Protein AF-A0A3C0W3Q5-F1 (afdb_monomer_lite)

Radius of gyration: 24.45 Å; chains: 1; bounding box: 61×40×57 Å

Sequence (188 aa):
MRFKPLFAPLAAAVPVALREIERADAVESLLAPEAWPDVQVEAWLDWADVSSTSRPDLPLNGAVHDWAARLAVAGREGGAFANAAEANRFEAELTGAVLLGLAAVSDADTPAATALRLDLSEPEAERRLAEQAAAWRRDRLAGQTAEALAQALANVADAVARCEGDATACADPASNPALTRAARSEER

Secondary structure (DSSP, 8-state):
--PPP-HHHHHTTS-EEEEEEE-SS-EEEEEEETTS-HHHHHHHHHHHTTT----TTSGGGGHHHHHHHHHHHHHHHTT-SSSHHHHHHHHHHHHHHHHTTS-----TTS---------TTSTTHHHHHHHHHHHHHHHHHHHHHHHHHHHHHHHHHHHHHT--S-HHHHT-TTT-HHHHHHHHTS--

Foldseek 3Di:
DDDDQDQLVVLVPFDWDWDWADDPPDTDTAIAGPPDDSVLLRVLLVVQVVPDDACRVDHSSCSLLVVLLVVLVVCVVVVVDPDPVRSVSSSSRSSRCVRVVNDDDDDPPPPDDDDDDDDPPDPCRVVVVVVVVVVVVVVVVVVVVVVQVVVLVVQLVVQLVPDPDDSVLSNDCVNRVSNVVSVVVVVD

Structure (mmCIF, N/CA/C/O backbone):
data_AF-A0A3C0W3Q5-F1
#
_entry.id   AF-A0A3C0W3Q5-F1
#
loop_
_atom_site.group_PDB
_atom_site.id
_atom_site.type_symbol
_atom_site.label_atom_id
_atom_site.label_alt_id
_atom_site.label_comp_id
_atom_site.label_asym_id
_atom_site.label_entity_id
_atom_site.label_seq_id
_atom_site.pdbx_PDB_ins_code
_atom_site.Cartn_x
_atom_site.Cartn_y
_atom_site.Cartn_z
_atom_site.occupancy
_atom_site.B_iso_or_equiv
_atom_site.auth_seq_id
_atom_site.auth_comp_id
_atom_site.auth_asym_id
_atom_site.auth_atom_id
_atom_site.pdbx_PDB_model_num
ATOM 1 N N . MET A 1 1 ? 22.530 8.849 -12.357 1.00 49.78 1 MET A N 1
ATOM 2 C CA . MET A 1 1 ? 22.697 7.941 -11.191 1.00 49.78 1 MET A CA 1
ATOM 3 C C . MET A 1 1 ? 22.756 6.521 -11.749 1.00 49.78 1 MET A C 1
ATOM 5 O O . MET A 1 1 ? 21.872 6.177 -12.519 1.00 49.78 1 MET A O 1
ATOM 9 N N . ARG A 1 2 ? 23.787 5.703 -11.483 1.00 55.19 2 ARG A N 1
ATOM 10 C CA . ARG A 1 2 ? 23.896 4.379 -12.134 1.00 55.19 2 ARG A CA 1
ATOM 11 C C . ARG A 1 2 ? 23.152 3.317 -11.319 1.00 55.19 2 ARG A C 1
ATOM 13 O O . ARG A 1 2 ? 23.728 2.745 -10.400 1.00 55.19 2 ARG A O 1
ATOM 20 N N . PHE A 1 3 ? 21.897 3.040 -11.671 1.00 58.59 3 PHE A N 1
ATOM 21 C CA . PHE A 1 3 ? 21.130 1.940 -11.079 1.00 58.59 3 PHE A CA 1
ATOM 22 C C . PHE A 1 3 ? 21.743 0.597 -11.497 1.00 58.59 3 PHE A C 1
ATOM 24 O O . PHE A 1 3 ? 21.825 0.283 -12.695 1.00 58.59 3 PHE A O 1
ATOM 31 N N . LYS A 1 4 ? 22.213 -0.176 -10.513 1.00 68.12 4 LYS A N 1
ATOM 32 C CA . LYS A 1 4 ? 22.491 -1.603 -10.694 1.00 68.12 4 LYS A CA 1
ATOM 33 C C . LYS A 1 4 ? 21.145 -2.328 -10.627 1.00 68.12 4 LYS A C 1
ATOM 35 O O . LYS A 1 4 ? 20.416 -2.059 -9.678 1.00 68.12 4 LYS A O 1
ATOM 40 N N . PRO A 1 5 ? 20.810 -3.182 -11.606 1.00 69.69 5 PRO A N 1
ATOM 41 C CA . PRO A 1 5 ? 19.573 -3.937 -11.542 1.00 69.69 5 PRO A CA 1
ATOM 42 C C . PRO A 1 5 ? 19.640 -4.911 -10.365 1.00 69.69 5 PRO A C 1
ATOM 44 O O . PRO A 1 5 ? 20.610 -5.665 -10.253 1.00 69.69 5 PRO A O 1
ATOM 47 N N . LEU A 1 6 ? 18.656 -4.844 -9.475 1.00 84.50 6 LEU A N 1
ATOM 48 C CA . LEU A 1 6 ? 18.593 -5.652 -8.258 1.00 84.50 6 LEU A CA 1
ATOM 49 C C . LEU A 1 6 ? 17.205 -6.264 -8.104 1.00 84.50 6 LEU A C 1
ATOM 51 O O . LEU A 1 6 ? 17.091 -7.468 -7.909 1.00 84.50 6 LEU A O 1
ATOM 55 N N . PHE A 1 7 ? 16.157 -5.459 -8.236 1.00 93.06 7 PHE A N 1
ATOM 56 C CA . PHE A 1 7 ? 14.795 -5.857 -7.911 1.00 93.06 7 PHE A CA 1
ATOM 57 C C . PHE A 1 7 ? 14.039 -6.397 -9.113 1.00 93.06 7 PHE A C 1
ATOM 59 O O . PHE A 1 7 ? 13.320 -7.378 -8.961 1.00 93.06 7 PHE A O 1
ATOM 66 N N . ALA A 1 8 ? 14.212 -5.824 -10.309 1.00 92.38 8 ALA A N 1
ATOM 67 C CA . ALA A 1 8 ? 13.432 -6.251 -11.472 1.00 92.38 8 ALA A CA 1
ATOM 68 C C . ALA A 1 8 ? 13.651 -7.741 -11.827 1.00 92.38 8 ALA A C 1
ATOM 70 O O . ALA A 1 8 ? 12.663 -8.449 -12.031 1.00 92.38 8 ALA A O 1
ATOM 71 N N . PRO A 1 9 ? 14.893 -8.278 -11.823 1.00 92.56 9 PRO A N 1
ATOM 72 C CA . PRO A 1 9 ? 15.110 -9.709 -12.048 1.00 92.56 9 PRO A CA 1
ATOM 73 C C . PRO A 1 9 ? 14.541 -10.599 -10.935 1.00 92.56 9 PRO A C 1
ATOM 75 O O . PRO A 1 9 ? 14.083 -11.701 -11.217 1.00 92.56 9 PRO A O 1
ATOM 78 N N . LEU A 1 10 ? 14.566 -10.135 -9.679 1.00 92.75 10 LEU A N 1
ATOM 79 C CA . LEU A 1 10 ? 14.016 -10.877 -8.540 1.00 92.75 10 LEU A CA 1
ATOM 80 C C . LEU A 1 10 ? 12.485 -10.905 -8.583 1.00 92.75 10 LEU A C 1
ATOM 82 O O . LEU A 1 10 ? 11.886 -11.954 -8.376 1.00 92.75 10 LEU A O 1
ATOM 86 N N . ALA A 1 11 ? 11.861 -9.773 -8.908 1.00 93.00 11 ALA A N 1
ATOM 87 C CA . ALA A 1 11 ? 10.417 -9.645 -9.041 1.00 93.00 11 ALA A CA 1
ATOM 88 C C . ALA A 1 11 ? 9.858 -10.511 -10.178 1.00 93.00 11 ALA A C 1
ATOM 90 O O . ALA A 1 11 ? 8.788 -11.086 -10.032 1.00 93.00 11 ALA A O 1
ATOM 91 N N . ALA A 1 12 ? 10.604 -10.679 -11.275 1.00 91.69 12 ALA A N 1
ATOM 92 C CA . ALA A 1 12 ? 10.215 -11.578 -12.363 1.00 91.69 12 ALA A CA 1
ATOM 93 C C . ALA A 1 12 ? 10.119 -13.059 -11.937 1.00 91.69 12 ALA A C 1
ATOM 95 O O . ALA A 1 12 ? 9.470 -13.847 -12.619 1.00 91.69 12 ALA A O 1
ATOM 96 N N . ALA A 1 13 ? 10.765 -13.441 -10.830 1.00 92.56 13 ALA A N 1
ATOM 97 C CA . ALA A 1 13 ? 10.704 -14.785 -10.261 1.00 92.56 13 ALA A CA 1
ATOM 98 C C . ALA A 1 13 ? 9.674 -14.920 -9.122 1.00 92.56 13 ALA A C 1
ATOM 100 O O . ALA A 1 13 ? 9.534 -16.009 -8.565 1.00 92.56 13 ALA A O 1
ATOM 101 N N . VAL A 1 14 ? 8.977 -13.840 -8.750 1.00 92.62 14 VAL A N 1
ATOM 102 C CA . VAL A 1 14 ? 7.954 -13.872 -7.697 1.00 92.62 14 VAL A CA 1
ATOM 103 C C . VAL A 1 14 ? 6.743 -14.669 -8.194 1.00 92.62 14 VAL A C 1
ATOM 105 O O . VAL A 1 14 ? 6.215 -14.351 -9.260 1.00 92.62 14 VAL A O 1
ATOM 108 N N . PRO A 1 15 ? 6.271 -15.679 -7.439 1.00 95.38 15 PRO A N 1
ATOM 109 C CA . PRO A 1 15 ? 5.019 -16.359 -7.744 1.00 95.38 15 PRO A CA 1
ATOM 110 C C . PRO A 1 15 ? 3.843 -15.385 -7.670 1.00 95.38 15 PRO A C 1
ATOM 112 O O . PRO A 1 15 ? 3.676 -14.662 -6.683 1.00 95.38 15 PRO A O 1
ATOM 115 N N . VAL A 1 16 ? 3.029 -15.376 -8.720 1.00 95.88 16 VAL A N 1
ATOM 116 C CA . VAL A 1 16 ? 1.829 -14.547 -8.842 1.00 95.88 16 VAL A CA 1
ATOM 117 C C . VAL A 1 16 ? 0.653 -15.473 -9.108 1.00 95.88 16 VAL A C 1
ATOM 119 O O . VAL A 1 16 ? 0.728 -16.324 -9.994 1.00 95.88 16 VAL A O 1
ATOM 122 N N . ALA A 1 17 ? -0.435 -15.277 -8.372 1.00 95.56 17 ALA A N 1
ATOM 123 C CA . ALA A 1 17 ? -1.662 -16.043 -8.529 1.00 95.56 17 ALA A CA 1
ATOM 124 C C . ALA A 1 17 ? -2.845 -15.119 -8.817 1.00 95.56 17 ALA A C 1
ATOM 126 O O . ALA A 1 17 ? -2.864 -13.959 -8.398 1.00 95.56 17 ALA A O 1
ATOM 127 N N . LEU A 1 18 ? -3.841 -15.659 -9.523 1.00 96.50 18 LEU A N 1
ATOM 128 C CA . LEU A 1 18 ? -5.153 -15.034 -9.630 1.00 96.50 18 LEU A CA 1
ATOM 129 C C . LEU A 1 18 ? -5.856 -15.144 -8.274 1.00 96.50 18 LEU A C 1
ATOM 131 O O . LEU A 1 18 ? -5.943 -16.238 -7.714 1.00 96.50 18 LEU A O 1
ATOM 135 N N . ARG A 1 19 ? -6.346 -14.021 -7.759 1.00 95.12 19 ARG A N 1
ATOM 136 C CA . ARG A 1 19 ? -7.022 -13.921 -6.464 1.00 95.12 19 ARG A CA 1
ATOM 137 C C . ARG A 1 19 ? -8.317 -13.153 -6.607 1.00 95.12 19 ARG A C 1
ATOM 139 O O . ARG A 1 19 ? -8.387 -12.226 -7.407 1.00 95.12 19 ARG A O 1
ATOM 146 N N . GLU A 1 20 ? -9.301 -13.540 -5.810 1.00 94.88 20 GLU A N 1
ATOM 147 C CA . GLU A 1 20 ? -10.550 -12.810 -5.621 1.00 94.88 20 GLU A CA 1
ATOM 148 C C . GLU A 1 20 ? -10.436 -12.008 -4.324 1.00 94.88 20 GLU A C 1
ATOM 150 O O . GLU A 1 20 ? -10.175 -12.583 -3.270 1.00 94.88 20 GLU A O 1
ATOM 155 N N . ILE A 1 21 ? -10.580 -10.689 -4.419 1.00 93.25 21 ILE A N 1
ATOM 156 C CA . ILE A 1 21 ? -10.473 -9.755 -3.298 1.00 93.25 21 ILE A CA 1
ATOM 157 C C . ILE A 1 21 ? -11.837 -9.111 -3.072 1.00 93.25 2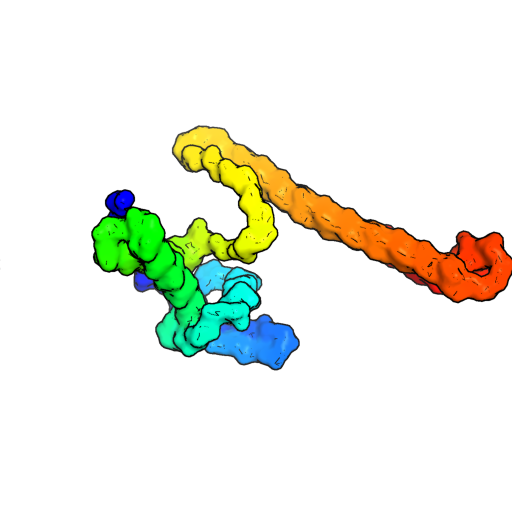1 ILE A C 1
ATOM 159 O O . ILE A 1 21 ? -12.410 -8.521 -3.990 1.00 93.25 21 ILE A O 1
ATOM 163 N N . GLU A 1 22 ? -12.363 -9.227 -1.855 1.00 90.00 22 GLU A N 1
ATOM 164 C CA . GLU A 1 22 ? -13.606 -8.563 -1.465 1.00 90.00 22 GLU A CA 1
ATOM 165 C C . GLU A 1 22 ? -13.345 -7.062 -1.248 1.00 90.00 22 GLU A C 1
ATOM 167 O O . GLU A 1 22 ? -12.514 -6.665 -0.436 1.00 90.00 22 GLU A O 1
ATOM 172 N N . ARG A 1 23 ? -14.054 -6.213 -1.993 1.00 86.50 23 ARG A N 1
ATOM 173 C CA . ARG A 1 23 ? -14.070 -4.750 -1.855 1.00 86.50 23 ARG A CA 1
ATOM 174 C C . ARG A 1 23 ? -15.403 -4.310 -1.240 1.00 86.50 23 ARG A C 1
ATOM 176 O O . ARG A 1 23 ? -16.313 -5.111 -1.035 1.00 86.50 23 ARG A O 1
ATOM 183 N N . ALA A 1 24 ? -15.535 -3.014 -0.955 1.00 82.88 24 ALA A N 1
ATOM 184 C CA . ALA A 1 24 ? -16.730 -2.462 -0.313 1.00 82.88 24 ALA A CA 1
ATOM 185 C C . ALA A 1 24 ? -18.033 -2.709 -1.105 1.00 82.88 24 ALA A C 1
ATOM 187 O O . ALA A 1 24 ? -19.099 -2.837 -0.502 1.00 82.88 24 ALA A O 1
ATOM 188 N N . ASP A 1 25 ? -17.957 -2.769 -2.435 1.00 85.00 25 ASP A N 1
ATOM 189 C CA . ASP A 1 25 ? -19.102 -2.871 -3.345 1.00 85.00 25 ASP A CA 1
ATOM 190 C C . ASP A 1 25 ? -18.976 -3.973 -4.416 1.00 85.00 25 ASP A C 1
ATOM 192 O O . ASP A 1 25 ? -19.920 -4.190 -5.181 1.00 85.00 25 ASP A O 1
ATOM 196 N N . ALA A 1 26 ? -17.855 -4.701 -4.467 1.00 86.88 26 ALA A N 1
ATOM 197 C CA . ALA A 1 26 ? -17.591 -5.724 -5.478 1.00 86.88 26 ALA A CA 1
ATOM 198 C C . ALA A 1 26 ? -16.602 -6.795 -4.994 1.00 86.88 26 ALA A C 1
ATOM 200 O O . ALA A 1 26 ? -15.899 -6.610 -4.008 1.00 86.88 26 ALA A O 1
ATOM 201 N N . VAL A 1 27 ? -16.516 -7.908 -5.725 1.00 89.69 27 VAL A N 1
ATOM 202 C CA . VAL A 1 27 ? -15.397 -8.856 -5.626 1.00 89.69 27 VAL A CA 1
ATOM 203 C C . VAL A 1 27 ? -14.557 -8.694 -6.883 1.00 89.69 27 VAL A C 1
ATOM 205 O O . VAL A 1 27 ? -15.078 -8.811 -7.994 1.00 89.69 27 VAL A O 1
ATOM 208 N N . GLU A 1 28 ? -13.275 -8.396 -6.715 1.00 89.50 28 GLU A N 1
ATOM 209 C CA . GLU A 1 28 ? -12.358 -8.116 -7.813 1.00 89.50 28 GLU A CA 1
ATOM 210 C C . GLU A 1 28 ? -11.390 -9.282 -8.022 1.00 89.50 28 GLU A C 1
ATOM 212 O O . GLU A 1 28 ? -10.737 -9.736 -7.083 1.00 89.50 28 GLU A O 1
ATOM 217 N N . SER A 1 29 ? -11.282 -9.773 -9.259 1.00 91.25 29 SER A N 1
ATOM 218 C CA . SER A 1 29 ? -10.320 -10.816 -9.624 1.00 91.25 29 SER A CA 1
ATOM 219 C C . SER A 1 29 ? -9.079 -10.200 -10.262 1.00 91.25 29 SER A C 1
ATOM 221 O O . SER A 1 29 ? -9.178 -9.597 -11.330 1.00 91.25 29 SER A O 1
ATOM 223 N N . LEU A 1 30 ? -7.905 -10.389 -9.656 1.00 93.12 30 LEU A N 1
ATOM 224 C CA . LEU A 1 30 ? -6.644 -9.856 -10.178 1.00 93.12 30 LEU A CA 1
ATOM 225 C C . LEU A 1 30 ? -5.444 -10.760 -9.899 1.00 93.12 30 LEU A C 1
ATOM 227 O O . LEU A 1 30 ? -5.468 -11.633 -9.032 1.00 93.12 30 LEU A O 1
ATOM 231 N N . LEU A 1 31 ? -4.361 -10.521 -10.633 1.00 95.62 31 LEU A N 1
ATOM 232 C CA . LEU A 1 31 ? -3.066 -11.133 -10.371 1.00 95.62 31 LEU A CA 1
ATOM 233 C C . LEU A 1 31 ? -2.373 -10.414 -9.208 1.00 95.62 31 LEU A C 1
ATOM 235 O O . LEU A 1 31 ? -2.184 -9.202 -9.263 1.00 95.62 31 LEU A O 1
ATOM 239 N N . ALA A 1 32 ? -1.928 -11.136 -8.183 1.00 95.25 32 ALA A N 1
ATOM 240 C CA . ALA A 1 32 ? -1.113 -10.559 -7.112 1.00 95.25 32 ALA A CA 1
ATOM 241 C C . ALA A 1 32 ? -0.031 -11.538 -6.627 1.00 95.25 32 ALA A C 1
ATOM 243 O O . ALA A 1 32 ? -0.190 -12.753 -6.793 1.00 95.25 32 ALA A O 1
ATOM 244 N N . PRO A 1 33 ? 1.069 -11.042 -6.027 1.00 95.62 33 PRO A N 1
ATOM 245 C CA . PRO A 1 33 ? 2.075 -11.908 -5.425 1.00 95.62 33 PRO A CA 1
ATOM 246 C C . PRO A 1 33 ? 1.456 -12.862 -4.396 1.00 95.62 33 PRO A C 1
ATOM 248 O O . PRO A 1 33 ? 0.710 -12.434 -3.514 1.00 95.62 33 PRO A O 1
ATOM 251 N N . GLU A 1 34 ? 1.788 -14.150 -4.481 1.00 95.25 34 GLU A N 1
ATOM 252 C CA . GLU A 1 34 ? 1.223 -15.176 -3.588 1.00 95.25 34 GLU A CA 1
ATOM 253 C C . GLU A 1 34 ? 1.560 -14.925 -2.114 1.00 95.25 34 GLU A C 1
ATOM 255 O O . GLU A 1 34 ? 0.767 -15.217 -1.225 1.00 95.25 34 GLU A O 1
ATOM 260 N N . ALA A 1 35 ? 2.735 -14.352 -1.850 1.00 92.88 35 ALA A N 1
ATOM 261 C CA . ALA A 1 35 ? 3.206 -14.079 -0.496 1.00 92.88 35 ALA A CA 1
ATOM 262 C C . ALA A 1 35 ? 2.495 -12.894 0.182 1.00 92.88 35 ALA A C 1
ATOM 264 O O . ALA A 1 35 ? 2.716 -12.654 1.368 1.00 92.88 35 ALA A O 1
ATOM 265 N N . TRP A 1 36 ? 1.688 -12.119 -0.549 1.00 94.00 36 TRP A N 1
ATOM 266 C CA . TRP A 1 36 ? 1.008 -10.960 0.022 1.00 94.00 36 TRP A CA 1
ATOM 267 C C . TRP A 1 36 ? -0.263 -11.378 0.770 1.00 94.00 36 TRP A C 1
ATOM 269 O O . TRP A 1 36 ? -1.056 -12.157 0.238 1.00 94.00 36 TRP A O 1
ATOM 279 N N . PRO A 1 37 ? -0.533 -10.839 1.967 1.00 92.19 37 PRO A N 1
ATOM 280 C CA . PRO A 1 37 ? -1.846 -10.982 2.586 1.00 92.19 37 PRO A CA 1
ATOM 281 C C . PRO A 1 37 ? -2.898 -10.172 1.807 1.00 92.19 37 PRO A C 1
ATOM 283 O O . PRO A 1 37 ? -2.547 -9.175 1.173 1.00 92.19 37 PRO A O 1
ATOM 286 N N . ASP A 1 38 ? -4.177 -10.568 1.873 1.00 92.00 38 ASP A N 1
ATOM 287 C CA . ASP A 1 38 ? -5.272 -9.876 1.158 1.00 92.00 38 ASP A CA 1
ATOM 288 C C . ASP A 1 38 ? -5.296 -8.375 1.474 1.00 92.00 38 ASP A C 1
ATOM 290 O O . ASP A 1 38 ? -5.300 -7.561 0.559 1.00 92.00 38 ASP A O 1
ATOM 294 N N . VAL A 1 39 ? -5.117 -8.001 2.747 1.00 89.69 39 VAL A N 1
ATOM 295 C CA . VAL A 1 39 ? -5.058 -6.595 3.191 1.00 89.69 39 VAL A CA 1
ATOM 296 C C . VAL A 1 39 ? -4.002 -5.750 2.462 1.00 89.69 39 VAL A C 1
ATOM 298 O O . VAL A 1 39 ? -4.173 -4.547 2.290 1.00 89.69 39 VAL A O 1
ATOM 301 N N . GLN A 1 40 ? -2.889 -6.347 2.025 1.00 89.50 40 GLN A N 1
ATOM 302 C CA . GLN A 1 40 ? -1.863 -5.620 1.273 1.00 89.50 40 GLN A CA 1
ATOM 303 C C . GLN A 1 40 ? -2.278 -5.418 -0.188 1.00 89.50 40 GLN A C 1
ATOM 305 O O . GLN A 1 40 ? -1.923 -4.405 -0.790 1.00 89.50 40 GLN A O 1
ATOM 310 N N . VAL A 1 41 ? -3.015 -6.376 -0.752 1.00 91.19 41 VAL A N 1
ATOM 311 C CA . VAL A 1 41 ? -3.602 -6.265 -2.089 1.00 91.19 41 VAL A CA 1
ATOM 312 C C . VAL A 1 41 ? -4.714 -5.217 -2.073 1.00 91.19 41 VAL A C 1
ATOM 314 O O . VAL A 1 41 ? -4.676 -4.301 -2.887 1.00 91.19 41 VAL A O 1
ATOM 317 N N . GLU A 1 42 ? -5.625 -5.284 -1.100 1.00 89.19 42 GLU A N 1
ATOM 318 C CA . GLU A 1 42 ? -6.700 -4.307 -0.873 1.00 89.19 42 GLU A CA 1
ATOM 319 C C . GLU A 1 42 ? -6.156 -2.883 -0.748 1.00 89.19 42 GLU A C 1
ATOM 321 O O . GLU A 1 42 ? -6.566 -2.005 -1.501 1.00 89.19 42 GLU A O 1
ATOM 326 N N . ALA A 1 43 ? -5.157 -2.664 0.115 1.00 86.88 43 ALA A N 1
ATOM 327 C CA . ALA A 1 43 ? -4.548 -1.345 0.291 1.00 86.88 43 ALA A CA 1
ATOM 328 C C . ALA A 1 43 ? -3.949 -0.781 -1.012 1.00 86.88 43 ALA A C 1
ATOM 330 O O . ALA A 1 43 ? -3.947 0.431 -1.232 1.00 86.88 43 ALA A O 1
ATOM 331 N N . TRP A 1 44 ? -3.431 -1.650 -1.884 1.00 87.25 44 TRP A N 1
ATOM 332 C CA . TRP A 1 44 ? -2.935 -1.243 -3.198 1.00 87.25 44 TRP A CA 1
ATOM 333 C C . TRP A 1 44 ? -4.057 -0.888 -4.167 1.00 87.25 44 TRP A C 1
ATOM 335 O O . TRP A 1 44 ? -3.911 0.066 -4.929 1.00 87.25 44 TRP A O 1
ATOM 345 N N . LEU A 1 45 ? -5.157 -1.637 -4.147 1.00 85.50 45 LEU A N 1
ATOM 346 C CA . LEU A 1 45 ? -6.325 -1.357 -4.977 1.00 85.50 45 LEU A CA 1
ATOM 347 C C . LEU A 1 45 ? -7.002 -0.049 -4.558 1.00 85.50 45 LEU A C 1
ATOM 349 O O . LEU A 1 45 ? -7.276 0.785 -5.415 1.00 85.50 45 LEU A O 1
ATOM 353 N N . ASP A 1 46 ? -7.151 0.186 -3.253 1.00 84.50 46 ASP A N 1
ATOM 354 C CA . ASP A 1 46 ? -7.676 1.444 -2.709 1.00 84.50 46 ASP A CA 1
ATOM 355 C C . ASP A 1 46 ? -6.851 2.651 -3.179 1.00 84.50 46 ASP A C 1
ATOM 357 O O . ASP A 1 46 ? -7.392 3.701 -3.524 1.00 84.50 46 ASP A O 1
ATOM 361 N N . TRP A 1 47 ? -5.527 2.498 -3.247 1.00 84.50 47 TRP A N 1
ATOM 362 C CA . TRP A 1 47 ? -4.644 3.524 -3.795 1.00 84.50 47 TRP A CA 1
ATOM 363 C C . TRP A 1 47 ? -4.778 3.666 -5.325 1.00 84.50 47 TRP A C 1
ATOM 365 O O . TRP A 1 47 ? -4.745 4.776 -5.864 1.00 84.50 47 TRP A O 1
ATOM 375 N N . ALA A 1 48 ? -4.922 2.551 -6.046 1.00 80.75 48 ALA A N 1
ATOM 376 C CA . ALA A 1 48 ? -4.950 2.501 -7.507 1.00 80.75 48 ALA A CA 1
ATOM 377 C C . ALA A 1 48 ? -6.247 3.041 -8.127 1.00 80.75 48 ALA A C 1
ATOM 379 O O . ALA A 1 48 ? -6.187 3.611 -9.227 1.00 80.75 48 ALA A O 1
ATOM 380 N N . ASP A 1 49 ? -7.379 2.902 -7.428 1.00 73.31 49 ASP A N 1
ATOM 381 C CA . ASP A 1 49 ? -8.705 3.382 -7.850 1.00 73.31 49 ASP A CA 1
ATOM 382 C C . ASP A 1 49 ? -8.725 4.890 -8.135 1.00 73.31 49 ASP A C 1
ATOM 384 O O . ASP A 1 49 ? -9.546 5.390 -8.903 1.00 73.31 49 ASP A O 1
ATOM 388 N N . VAL A 1 50 ? -7.760 5.627 -7.586 1.00 62.12 50 VAL A N 1
ATOM 389 C CA . VAL A 1 50 ? -7.616 7.067 -7.791 1.00 62.12 50 VAL A CA 1
ATOM 390 C C . VAL A 1 50 ? -6.964 7.403 -9.148 1.00 62.12 50 VAL A C 1
ATOM 392 O O . VAL A 1 50 ? -7.042 8.549 -9.594 1.00 62.12 50 VAL A O 1
ATOM 395 N N . SER A 1 51 ? -6.263 6.469 -9.822 1.00 58.25 51 SER A N 1
ATOM 396 C CA . SER A 1 51 ? -5.240 6.893 -10.800 1.00 58.25 51 SER A CA 1
ATOM 397 C C . SER A 1 51 ? -4.801 5.920 -11.915 1.00 58.25 51 SER A C 1
ATOM 399 O O . SER A 1 51 ? -3.769 6.183 -12.550 1.00 58.25 51 SER A O 1
ATOM 401 N N . SER A 1 52 ? -5.498 4.811 -12.199 1.00 63.12 52 SER A N 1
ATOM 402 C CA . SER A 1 52 ? -5.016 3.858 -13.225 1.00 63.12 52 SER A CA 1
ATOM 403 C C . SER A 1 52 ? -6.079 3.285 -14.167 1.00 63.12 52 SER A C 1
ATOM 405 O O . SER A 1 52 ? -7.249 3.148 -13.828 1.00 63.12 52 SER A O 1
ATOM 407 N N . THR A 1 53 ? -5.651 2.976 -15.397 1.00 74.94 53 THR A N 1
ATOM 408 C CA . THR A 1 53 ? -6.431 2.175 -16.351 1.00 74.94 53 THR A CA 1
ATOM 409 C C . THR A 1 53 ? -6.111 0.708 -16.093 1.00 74.94 53 THR A C 1
ATOM 411 O O . THR A 1 53 ? -4.945 0.326 -16.159 1.00 74.94 53 THR A O 1
ATOM 414 N N . SER A 1 54 ? -7.129 -0.108 -15.814 1.00 80.94 54 SER A N 1
ATOM 415 C CA . SER A 1 54 ? -6.929 -1.520 -15.469 1.00 80.94 54 SER A CA 1
ATOM 416 C C . SER A 1 54 ? -6.245 -2.306 -16.598 1.00 80.94 54 SER A C 1
ATOM 418 O O . SER A 1 54 ? -6.673 -2.267 -17.756 1.00 80.94 54 SER A O 1
ATOM 420 N N . ARG A 1 55 ? -5.177 -3.027 -16.241 1.00 88.81 55 ARG A N 1
ATOM 421 C CA . ARG A 1 55 ? -4.426 -3.970 -17.083 1.00 88.81 55 ARG A CA 1
ATOM 422 C C . ARG A 1 55 ? -4.389 -5.342 -16.403 1.00 88.81 55 ARG A C 1
ATOM 424 O O . ARG A 1 55 ? -3.459 -5.617 -15.642 1.00 88.81 55 ARG A O 1
ATOM 431 N N . PRO A 1 56 ? -5.403 -6.192 -16.636 1.00 87.62 56 PRO A N 1
ATOM 432 C CA . PRO A 1 56 ? -5.594 -7.439 -15.889 1.00 87.62 56 PRO A CA 1
ATOM 433 C C . PRO A 1 56 ? -4.521 -8.502 -16.177 1.00 87.62 56 PRO A C 1
ATOM 435 O O . PRO A 1 56 ? -4.410 -9.488 -15.455 1.00 87.62 56 PRO A O 1
ATOM 438 N N . ASP A 1 57 ? -3.730 -8.321 -17.235 1.00 89.94 57 ASP A N 1
ATOM 439 C CA . ASP A 1 57 ? -2.587 -9.163 -17.587 1.00 89.94 57 ASP A CA 1
ATOM 440 C C . ASP A 1 57 ? -1.352 -8.913 -16.707 1.00 89.94 57 ASP A C 1
ATOM 442 O O . ASP A 1 57 ? -0.415 -9.714 -16.717 1.00 89.94 57 ASP A O 1
ATOM 446 N N . LEU A 1 58 ? -1.347 -7.828 -15.928 1.00 91.62 58 LEU A N 1
ATOM 447 C CA . LEU A 1 58 ? -0.258 -7.461 -15.033 1.00 91.62 58 LEU A CA 1
ATOM 448 C C . LEU A 1 58 ? -0.669 -7.605 -13.561 1.00 91.62 58 LEU A C 1
ATOM 450 O O . LEU A 1 58 ? -1.835 -7.398 -13.217 1.00 91.62 58 LEU A O 1
ATOM 454 N N . PRO A 1 59 ? 0.291 -7.884 -12.656 1.00 92.50 59 PRO A N 1
ATOM 455 C CA . PRO A 1 59 ? 0.029 -7.850 -11.225 1.00 92.50 59 PRO A CA 1
ATOM 456 C C . PRO A 1 59 ? -0.573 -6.511 -10.785 1.00 92.50 59 PRO A C 1
ATOM 458 O O . PRO A 1 59 ? -0.147 -5.449 -11.256 1.00 92.50 59 PRO A O 1
ATOM 461 N N . LEU A 1 60 ? -1.534 -6.569 -9.862 1.00 90.69 60 LEU A N 1
ATOM 462 C CA . LEU A 1 60 ? -2.236 -5.413 -9.296 1.00 90.69 60 LEU A CA 1
ATOM 463 C C . LEU A 1 60 ? -2.860 -4.529 -10.387 1.00 90.69 60 LEU A C 1
ATOM 465 O O . LEU A 1 60 ? -2.758 -3.302 -10.346 1.00 90.69 60 LEU A O 1
ATOM 469 N N . ASN A 1 61 ? -3.413 -5.171 -11.422 1.00 90.31 61 ASN A N 1
ATOM 470 C CA . ASN A 1 61 ? -4.014 -4.544 -12.600 1.00 90.31 61 ASN A CA 1
ATOM 471 C C . ASN A 1 61 ? -3.108 -3.518 -13.303 1.00 90.31 61 ASN A C 1
ATOM 473 O O . ASN A 1 61 ? -3.583 -2.582 -13.944 1.00 90.31 61 ASN A O 1
ATOM 477 N N . GLY A 1 62 ? -1.786 -3.658 -13.163 1.00 89.88 62 GLY A N 1
ATOM 478 C CA . GLY A 1 62 ? -0.811 -2.758 -13.769 1.00 89.88 62 GLY A CA 1
ATOM 479 C C . GLY A 1 62 ? -0.726 -1.364 -13.137 1.00 89.88 62 GLY A C 1
ATOM 480 O O . GLY A 1 62 ? 0.017 -0.532 -13.660 1.00 89.88 62 GLY A O 1
ATOM 481 N N . ALA A 1 63 ? -1.400 -1.096 -12.016 1.00 87.19 63 ALA A N 1
ATOM 482 C CA . ALA A 1 63 ? -1.386 0.223 -11.379 1.00 87.19 63 ALA A CA 1
ATOM 483 C C . ALA A 1 63 ? 0.027 0.653 -10.946 1.00 87.19 63 ALA A C 1
ATOM 485 O O . ALA A 1 63 ? 0.443 1.791 -11.174 1.00 87.19 63 ALA A O 1
ATOM 486 N N . VAL A 1 64 ? 0.805 -0.288 -10.398 1.00 89.88 64 VAL A N 1
ATOM 487 C CA . VAL A 1 64 ? 2.211 -0.069 -10.011 1.00 89.88 64 VAL A CA 1
ATOM 488 C C . VAL A 1 64 ? 3.062 0.337 -11.213 1.00 89.88 64 VAL A C 1
ATOM 490 O O . VAL A 1 64 ? 3.882 1.248 -11.112 1.00 89.88 64 VAL A O 1
ATOM 493 N N . HIS A 1 65 ? 2.852 -0.320 -12.355 1.00 90.94 65 HIS A N 1
ATOM 494 C CA . HIS A 1 65 ? 3.598 -0.049 -13.579 1.00 90.94 65 HIS A CA 1
ATOM 495 C C . HIS A 1 65 ? 3.274 1.356 -14.106 1.00 90.94 65 HIS A C 1
ATOM 497 O O . HIS A 1 65 ? 4.187 2.110 -14.428 1.00 90.94 65 HIS A O 1
ATOM 503 N N . ASP A 1 66 ? 1.996 1.752 -14.127 1.00 90.00 66 ASP A N 1
ATOM 504 C CA . ASP A 1 66 ? 1.597 3.098 -14.569 1.00 90.00 66 ASP A CA 1
ATOM 505 C C . ASP A 1 66 ? 2.167 4.182 -13.660 1.00 90.00 66 ASP A C 1
ATOM 507 O O . ASP A 1 66 ? 2.668 5.205 -14.128 1.00 90.00 66 ASP A O 1
ATOM 511 N N . TRP A 1 67 ? 2.131 3.949 -12.353 1.00 89.56 67 TRP A N 1
ATOM 512 C CA . TRP A 1 67 ? 2.718 4.848 -11.374 1.00 89.56 67 TRP A CA 1
ATOM 513 C C . TRP A 1 67 ? 4.229 5.010 -11.555 1.00 89.56 67 TRP A C 1
ATOM 515 O O . TRP A 1 67 ? 4.725 6.137 -11.654 1.00 89.56 67 TRP A O 1
ATOM 525 N N . ALA A 1 68 ? 4.958 3.897 -11.643 1.00 92.12 68 ALA A N 1
ATOM 526 C CA . ALA A 1 68 ? 6.400 3.905 -11.837 1.00 92.12 68 ALA A CA 1
ATOM 527 C C . ALA A 1 68 ? 6.779 4.564 -13.174 1.00 92.12 68 ALA A C 1
ATOM 529 O O . ALA A 1 68 ? 7.730 5.347 -13.220 1.00 92.12 68 ALA A O 1
ATOM 530 N N . ALA A 1 69 ? 5.999 4.327 -14.236 1.00 92.69 69 ALA A N 1
ATOM 531 C CA . ALA A 1 69 ? 6.183 4.955 -15.540 1.00 92.69 69 ALA A CA 1
ATOM 532 C C . ALA A 1 69 ? 5.976 6.476 -15.475 1.00 92.69 69 ALA A C 1
ATOM 534 O O . ALA A 1 69 ? 6.794 7.232 -16.003 1.00 92.69 69 ALA A O 1
ATOM 535 N N . ARG A 1 70 ? 4.938 6.960 -14.774 1.00 91.56 70 ARG A N 1
ATOM 536 C CA . ARG A 1 70 ? 4.727 8.405 -14.559 1.00 91.56 70 ARG A CA 1
ATOM 537 C C . ARG A 1 70 ? 5.911 9.052 -13.841 1.00 91.56 70 ARG A C 1
ATOM 539 O O . ARG A 1 70 ? 6.375 10.108 -14.268 1.00 91.56 70 ARG A O 1
ATOM 546 N N . LEU A 1 71 ? 6.441 8.412 -12.798 1.00 91.94 71 LEU A N 1
ATOM 547 C CA . LEU A 1 71 ? 7.634 8.900 -12.098 1.00 91.94 71 LEU A CA 1
ATOM 548 C C . LEU A 1 71 ? 8.885 8.863 -12.985 1.00 91.94 71 LEU A C 1
ATOM 550 O O . LEU A 1 71 ? 9.698 9.787 -12.943 1.00 91.94 71 LEU A O 1
ATOM 554 N N . ALA A 1 72 ? 9.031 7.835 -13.822 1.00 94.56 72 ALA A N 1
ATOM 555 C CA . ALA A 1 72 ? 10.119 7.740 -14.786 1.00 94.56 72 ALA A CA 1
ATOM 556 C C . ALA A 1 72 ? 10.073 8.888 -15.810 1.00 94.56 72 ALA A C 1
ATOM 558 O O . ALA A 1 72 ? 11.102 9.508 -16.089 1.00 94.56 72 ALA A O 1
ATOM 559 N N . VAL A 1 73 ? 8.882 9.211 -16.330 1.00 94.50 73 VAL A N 1
ATOM 560 C CA . VAL A 1 73 ? 8.649 10.353 -17.231 1.00 94.50 73 VAL A CA 1
ATOM 561 C C . VAL A 1 73 ? 8.986 11.670 -16.536 1.00 94.50 73 VAL A C 1
ATOM 563 O O . VAL A 1 73 ? 9.830 12.409 -17.045 1.00 94.50 73 VAL A O 1
ATOM 566 N N . ALA A 1 74 ? 8.428 11.918 -15.348 1.00 92.69 74 ALA A N 1
ATOM 567 C CA . ALA A 1 74 ? 8.697 13.132 -14.578 1.00 92.69 74 ALA A CA 1
ATOM 568 C C . ALA A 1 74 ? 10.195 13.295 -14.265 1.00 92.69 74 ALA A C 1
ATOM 570 O O . ALA A 1 74 ? 10.753 14.384 -14.382 1.00 92.69 74 ALA A O 1
ATOM 571 N N . GLY A 1 75 ? 10.888 12.201 -13.937 1.00 92.94 75 GLY A N 1
ATOM 572 C CA . GLY A 1 75 ? 12.331 12.216 -13.713 1.00 92.94 75 GLY A CA 1
ATOM 573 C C . GLY A 1 75 ? 13.147 12.514 -14.976 1.00 92.94 75 GLY A C 1
ATOM 574 O O . GLY A 1 75 ? 14.203 13.135 -14.874 1.00 92.94 75 GLY A O 1
ATOM 575 N N . ARG A 1 76 ? 12.679 12.138 -16.176 1.00 93.94 76 ARG A N 1
ATOM 576 C CA . ARG A 1 76 ? 13.329 12.566 -17.431 1.00 93.94 76 ARG A CA 1
ATOM 577 C C . ARG A 1 76 ? 13.121 14.047 -17.692 1.00 93.94 76 ARG A C 1
ATOM 579 O O . ARG A 1 76 ? 14.080 14.737 -18.019 1.00 93.94 76 ARG A O 1
ATOM 586 N N . GLU A 1 77 ? 11.890 14.521 -17.546 1.00 93.75 77 GLU A N 1
ATOM 587 C CA . GLU A 1 77 ? 11.538 15.927 -17.768 1.00 93.75 77 GLU A CA 1
ATOM 588 C C . GLU A 1 77 ? 12.256 16.850 -16.774 1.00 93.75 77 GLU A C 1
ATOM 590 O O . GLU A 1 77 ? 12.731 17.917 -17.152 1.00 93.75 77 GLU A O 1
ATOM 595 N N . GLY A 1 78 ? 12.429 16.397 -15.529 1.00 92.62 78 GLY A N 1
ATOM 596 C CA . GLY A 1 78 ? 13.195 17.083 -14.489 1.00 92.62 78 GLY A CA 1
ATOM 597 C C . GLY A 1 78 ? 14.715 16.881 -14.552 1.00 92.62 78 GLY A C 1
ATOM 598 O O . GLY A 1 78 ? 15.422 17.369 -13.673 1.00 92.62 78 GLY A O 1
ATOM 599 N N . GLY A 1 79 ? 15.241 16.148 -15.542 1.00 92.88 79 GLY A N 1
ATOM 600 C CA . GLY A 1 79 ? 16.683 15.925 -15.716 1.00 92.88 79 GLY A CA 1
ATOM 601 C C . GLY A 1 79 ? 17.343 14.994 -14.686 1.00 92.88 79 GLY A C 1
ATOM 602 O O . GLY A 1 79 ? 18.571 14.928 -14.619 1.00 92.88 79 GLY A O 1
ATOM 603 N N . ALA A 1 80 ? 16.564 14.253 -13.891 1.00 92.56 80 ALA A N 1
ATOM 604 C CA . ALA A 1 80 ? 17.070 13.267 -12.932 1.00 92.56 80 ALA A CA 1
ATOM 605 C C . ALA A 1 80 ? 17.679 12.025 -13.616 1.00 92.56 80 ALA A C 1
ATOM 607 O O . ALA A 1 80 ? 18.569 11.376 -13.056 1.00 92.56 80 ALA A O 1
ATOM 608 N N . PHE A 1 81 ? 17.226 11.707 -14.834 1.00 93.44 81 PHE A N 1
ATOM 609 C CA . PHE A 1 81 ? 17.745 10.609 -15.655 1.00 93.44 81 PHE A CA 1
ATOM 610 C C . PHE A 1 81 ? 18.445 11.140 -16.903 1.00 93.44 81 PHE A C 1
ATOM 612 O O . PHE A 1 81 ? 17.918 12.000 -17.606 1.00 93.44 81 PHE A O 1
ATOM 619 N N . ALA A 1 82 ? 19.613 10.582 -17.219 1.00 90.19 82 ALA A N 1
ATOM 620 C CA . ALA A 1 82 ? 20.421 11.041 -18.345 1.00 90.19 82 ALA A CA 1
ATOM 621 C C . ALA A 1 82 ? 19.824 10.659 -19.710 1.00 90.19 82 ALA A C 1
ATOM 623 O O . ALA A 1 82 ? 20.158 11.265 -20.725 1.00 90.19 82 ALA A O 1
ATOM 624 N N . ASN A 1 83 ? 18.996 9.610 -19.764 1.00 91.50 83 ASN A N 1
ATOM 625 C CA . ASN A 1 83 ? 18.392 9.107 -20.995 1.00 91.50 83 ASN A CA 1
ATOM 626 C C . ASN A 1 83 ? 17.175 8.207 -20.714 1.00 91.50 83 ASN A C 1
ATOM 628 O O . ASN A 1 83 ? 16.871 7.859 -19.572 1.00 91.50 83 ASN A O 1
ATOM 632 N N . ALA A 1 84 ? 16.497 7.791 -21.788 1.00 92.75 84 ALA A N 1
ATOM 633 C CA . ALA A 1 84 ? 15.350 6.889 -21.718 1.00 92.75 84 ALA A CA 1
ATOM 634 C C . ALA A 1 84 ? 15.678 5.520 -21.101 1.00 92.75 84 ALA A C 1
ATOM 636 O O . ALA A 1 84 ? 14.848 4.973 -20.385 1.00 92.75 84 ALA A O 1
ATOM 637 N N . ALA A 1 85 ? 16.882 4.984 -21.319 1.00 93.06 85 ALA A N 1
ATOM 638 C CA . ALA A 1 85 ? 17.261 3.684 -20.770 1.00 93.06 85 ALA A CA 1
ATOM 639 C C . ALA A 1 85 ? 17.417 3.718 -19.239 1.00 93.06 85 ALA A C 1
ATOM 641 O O . ALA A 1 85 ? 17.071 2.746 -18.571 1.00 93.06 85 ALA A O 1
ATOM 642 N N . GLU A 1 86 ? 17.906 4.826 -18.672 1.00 92.69 86 GLU A N 1
ATOM 643 C CA . GLU A 1 86 ? 17.937 5.020 -17.218 1.00 92.69 86 GLU A CA 1
ATOM 644 C C . GLU A 1 86 ? 16.529 5.135 -16.629 1.00 92.69 86 GLU A C 1
ATOM 646 O O . GLU A 1 86 ? 16.255 4.506 -15.611 1.00 92.69 86 GLU A O 1
ATOM 651 N N . ALA A 1 87 ? 15.629 5.864 -17.293 1.00 93.88 87 ALA A N 1
ATOM 652 C CA . ALA A 1 87 ? 14.242 6.004 -16.851 1.00 93.88 87 ALA A CA 1
ATOM 653 C C . ALA A 1 87 ? 13.477 4.670 -16.889 1.00 93.88 87 ALA A C 1
ATOM 655 O O . ALA A 1 87 ? 12.852 4.298 -15.904 1.00 93.88 87 ALA A O 1
ATOM 656 N N . ASN A 1 88 ? 13.605 3.901 -17.976 1.00 94.06 88 ASN A N 1
ATOM 657 C CA . ASN A 1 88 ? 12.972 2.583 -18.090 1.00 94.06 88 ASN A CA 1
ATOM 658 C C . ASN A 1 88 ? 13.536 1.597 -17.054 1.00 94.06 88 ASN A C 1
ATOM 660 O O . ASN A 1 88 ? 12.822 0.742 -16.538 1.00 94.06 88 ASN A O 1
ATOM 664 N N . ARG A 1 89 ? 14.833 1.707 -16.726 1.00 93.81 89 ARG A N 1
ATOM 665 C CA . ARG A 1 89 ? 15.422 0.907 -15.647 1.00 93.81 89 ARG A CA 1
ATOM 666 C C . ARG A 1 89 ? 14.856 1.308 -14.292 1.00 93.81 89 ARG A C 1
ATOM 668 O O . ARG A 1 89 ? 14.554 0.428 -13.501 1.00 93.81 89 ARG A O 1
ATOM 675 N N . PHE A 1 90 ? 14.727 2.603 -14.023 1.00 93.94 90 PHE A N 1
ATOM 676 C CA . PHE A 1 90 ? 14.111 3.087 -12.793 1.00 93.94 90 PHE A CA 1
ATOM 677 C C . PHE A 1 90 ? 12.675 2.570 -12.645 1.00 93.94 90 PHE A C 1
ATOM 679 O O . PHE A 1 90 ? 12.342 2.040 -11.593 1.00 93.94 90 PHE A O 1
ATOM 686 N N . GLU A 1 91 ? 11.867 2.646 -13.705 1.00 95.12 91 GLU A N 1
ATOM 687 C CA . GLU A 1 91 ? 10.503 2.106 -13.729 1.00 95.12 91 GLU A CA 1
ATOM 688 C C . GLU A 1 91 ? 10.470 0.616 -13.357 1.00 95.12 91 GLU A C 1
ATOM 690 O O . GLU A 1 91 ? 9.732 0.216 -12.453 1.00 95.12 91 GLU A O 1
ATOM 695 N N . ALA A 1 92 ? 11.305 -0.200 -14.009 1.00 94.94 92 ALA A N 1
ATOM 696 C CA . ALA A 1 92 ? 11.365 -1.638 -13.764 1.00 94.94 92 ALA A CA 1
ATOM 697 C C . ALA A 1 92 ? 11.842 -1.972 -12.340 1.00 94.94 92 ALA A C 1
ATOM 699 O O . ALA A 1 92 ? 11.285 -2.851 -11.684 1.00 94.94 92 ALA A O 1
ATOM 700 N N . GLU A 1 93 ? 12.862 -1.270 -11.841 1.00 95.31 93 GLU A N 1
ATOM 701 C CA . GLU A 1 93 ? 13.394 -1.481 -10.491 1.00 95.31 93 GLU A CA 1
ATOM 702 C C . GLU A 1 93 ? 12.407 -1.040 -9.408 1.00 95.31 93 GLU A C 1
ATOM 704 O O . GLU A 1 93 ? 12.250 -1.738 -8.409 1.00 95.31 93 GLU A O 1
ATOM 709 N N . LEU A 1 94 ? 11.711 0.081 -9.610 1.00 94.12 94 LEU A N 1
ATOM 710 C CA . LEU A 1 94 ? 10.698 0.572 -8.681 1.00 94.12 94 LEU A CA 1
ATOM 711 C C . LEU A 1 94 ? 9.484 -0.362 -8.642 1.00 94.12 94 LEU A C 1
ATOM 713 O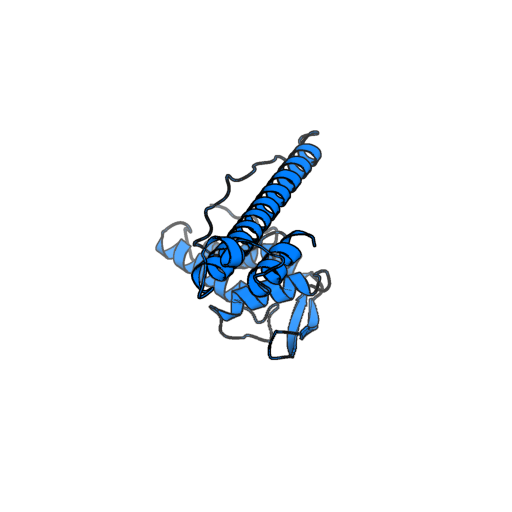 O . LEU A 1 94 ? 9.026 -0.726 -7.560 1.00 94.12 94 LEU A O 1
ATOM 717 N N . THR A 1 95 ? 9.018 -0.813 -9.808 1.00 94.31 95 THR A N 1
ATOM 718 C CA . THR A 1 95 ? 7.953 -1.820 -9.909 1.00 94.31 95 THR A CA 1
ATOM 719 C C . THR A 1 95 ? 8.361 -3.108 -9.201 1.00 94.31 95 THR A C 1
ATOM 721 O O . THR A 1 95 ? 7.604 -3.640 -8.390 1.00 94.31 95 THR A O 1
ATOM 724 N N . GLY A 1 96 ? 9.584 -3.587 -9.446 1.00 94.81 96 GLY A N 1
ATOM 725 C CA . GLY A 1 96 ? 10.101 -4.787 -8.799 1.00 94.81 96 GLY A CA 1
ATOM 726 C C . GLY A 1 96 ? 10.197 -4.649 -7.279 1.00 94.81 96 GLY A C 1
ATOM 727 O O . GLY A 1 96 ? 9.800 -5.560 -6.558 1.00 94.81 96 GLY A O 1
ATOM 728 N N . ALA A 1 97 ? 10.662 -3.502 -6.779 1.00 94.31 97 ALA A N 1
ATOM 729 C CA . ALA A 1 97 ? 10.732 -3.232 -5.345 1.00 94.31 97 ALA A CA 1
ATOM 730 C C . ALA A 1 97 ? 9.345 -3.258 -4.688 1.00 94.31 97 ALA A C 1
ATOM 732 O O . ALA A 1 97 ? 9.199 -3.822 -3.604 1.00 94.31 97 ALA A O 1
ATOM 733 N N . VAL A 1 98 ? 8.328 -2.703 -5.355 1.00 92.75 98 VAL A N 1
ATOM 734 C CA . VAL A 1 98 ? 6.943 -2.789 -4.883 1.00 92.75 98 VAL A CA 1
ATOM 735 C C . VAL A 1 98 ? 6.491 -4.239 -4.834 1.00 92.75 98 VAL A C 1
ATOM 737 O O . VAL A 1 98 ? 6.109 -4.677 -3.761 1.00 92.75 98 VAL A O 1
ATOM 740 N N . LEU A 1 99 ? 6.588 -5.001 -5.932 1.00 93.31 99 LEU A N 1
ATOM 741 C CA . LEU A 1 99 ? 6.104 -6.392 -5.998 1.00 93.31 99 LEU A CA 1
ATOM 742 C C . LEU A 1 99 ? 6.796 -7.327 -4.991 1.00 93.31 99 LEU A C 1
ATOM 744 O O . LEU A 1 99 ? 6.175 -8.256 -4.478 1.00 93.31 99 LEU A O 1
ATOM 748 N N . LEU A 1 100 ? 8.057 -7.049 -4.652 1.00 93.00 100 LEU A N 1
ATOM 749 C CA . LEU A 1 100 ? 8.801 -7.745 -3.596 1.00 93.00 100 LEU A CA 1
ATOM 750 C C . LEU A 1 100 ? 8.366 -7.352 -2.169 1.00 93.00 100 LEU A C 1
ATOM 752 O O . LEU A 1 100 ? 8.891 -7.903 -1.206 1.00 93.00 100 LEU A O 1
ATOM 756 N N . GLY A 1 101 ? 7.446 -6.396 -2.012 1.00 89.06 101 GLY A N 1
ATOM 757 C CA . GLY A 1 101 ? 7.014 -5.860 -0.718 1.00 89.06 101 GLY A CA 1
ATOM 758 C C . GLY A 1 101 ? 8.048 -4.950 -0.043 1.00 89.06 101 GLY A C 1
ATOM 759 O O . GLY A 1 101 ? 7.966 -4.717 1.159 1.00 89.06 101 GLY A O 1
ATOM 760 N N . LEU A 1 102 ? 9.040 -4.452 -0.791 1.00 88.75 102 LEU A N 1
ATOM 761 C CA . LEU A 1 102 ? 10.134 -3.616 -0.272 1.00 88.75 102 LEU A CA 1
ATOM 762 C C . LEU A 1 102 ? 9.835 -2.117 -0.359 1.00 88.75 102 LEU A C 1
ATOM 764 O O . LEU A 1 102 ? 10.482 -1.317 0.316 1.00 88.75 102 LEU A O 1
ATOM 768 N N . ALA A 1 103 ? 8.883 -1.736 -1.207 1.00 87.88 103 ALA A N 1
ATOM 769 C CA . ALA A 1 103 ? 8.425 -0.368 -1.362 1.00 87.88 103 ALA A CA 1
ATOM 770 C C . ALA A 1 103 ? 6.903 -0.306 -1.217 1.00 87.88 103 ALA A C 1
ATOM 772 O O . ALA A 1 103 ? 6.181 -1.160 -1.731 1.00 87.88 103 ALA A O 1
ATOM 773 N N . ALA A 1 104 ? 6.433 0.734 -0.537 1.00 82.31 104 ALA A N 1
ATOM 774 C CA . ALA A 1 104 ? 5.026 1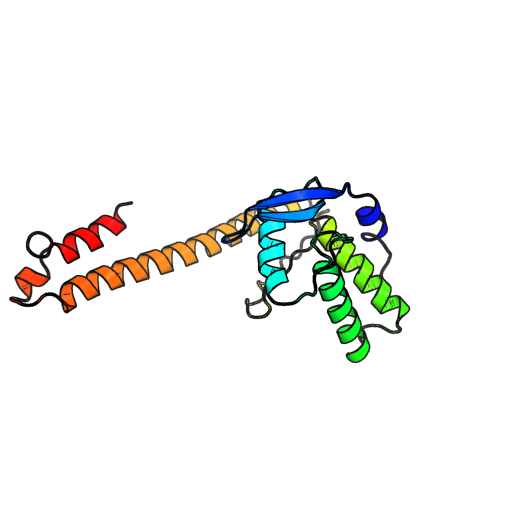.079 -0.428 1.00 82.31 104 ALA A CA 1
ATOM 775 C C . ALA A 1 104 ? 4.824 2.520 -0.900 1.00 82.31 104 ALA A C 1
ATOM 777 O O . ALA A 1 104 ? 5.757 3.329 -0.883 1.00 82.31 104 ALA A O 1
ATOM 778 N N . VAL A 1 105 ? 3.603 2.824 -1.320 1.00 79.25 105 VAL A N 1
ATOM 779 C CA . VAL A 1 105 ? 3.176 4.172 -1.688 1.00 79.25 105 VAL A CA 1
ATOM 780 C C . VAL A 1 105 ? 2.444 4.814 -0.518 1.00 79.25 105 VAL A C 1
ATOM 782 O O . VAL A 1 105 ? 1.740 4.145 0.234 1.00 79.25 105 VAL A O 1
ATOM 785 N N . SER A 1 106 ? 2.627 6.119 -0.363 1.00 73.75 106 SER A N 1
ATOM 786 C CA . SER A 1 106 ? 1.808 6.956 0.507 1.00 73.75 106 SER A CA 1
ATOM 787 C C . SER A 1 106 ? 1.198 8.069 -0.327 1.00 73.75 106 SER A C 1
ATOM 789 O O . SER A 1 106 ? 1.736 8.425 -1.381 1.00 73.75 106 SER A O 1
ATOM 791 N N . ASP A 1 107 ? 0.101 8.638 0.156 1.00 67.12 107 ASP A N 1
ATOM 792 C CA . ASP A 1 107 ? -0.457 9.831 -0.464 1.00 67.12 107 ASP A CA 1
ATOM 793 C C . ASP A 1 107 ? 0.517 11.013 -0.327 1.00 67.12 107 ASP A C 1
ATOM 795 O O . ASP A 1 107 ? 1.214 11.141 0.687 1.00 67.12 107 ASP A O 1
ATOM 799 N N . ALA A 1 108 ? 0.588 11.858 -1.355 1.00 59.72 108 ALA A N 1
ATOM 800 C CA . ALA A 1 108 ? 1.551 12.957 -1.443 1.00 59.72 108 ALA A CA 1
ATOM 801 C C . ALA A 1 108 ? 1.309 14.039 -0.377 1.00 59.72 108 ALA A C 1
ATOM 803 O O . ALA A 1 108 ? 2.252 14.716 0.035 1.00 59.72 108 ALA A O 1
ATOM 804 N N . ASP A 1 109 ? 0.067 14.153 0.099 1.00 61.19 109 ASP A N 1
ATOM 805 C CA . ASP A 1 109 ? -0.342 15.111 1.128 1.00 61.19 109 ASP A CA 1
ATOM 806 C C . ASP A 1 109 ? -0.004 14.648 2.555 1.00 61.19 109 ASP A C 1
ATOM 808 O O . ASP A 1 109 ? -0.117 15.419 3.511 1.00 61.19 109 ASP A O 1
ATOM 812 N N . THR A 1 110 ? 0.460 13.403 2.723 1.00 61.34 110 THR A N 1
ATOM 813 C CA . THR A 1 110 ? 0.928 12.926 4.028 1.00 61.34 110 THR A CA 1
ATOM 814 C C . THR A 1 110 ? 2.314 13.512 4.307 1.00 61.34 110 THR A C 1
ATOM 816 O O . THR A 1 110 ? 3.237 13.279 3.521 1.00 61.34 110 THR A O 1
ATOM 819 N N . PRO A 1 111 ? 2.521 14.238 5.425 1.00 60.44 111 PRO A N 1
ATOM 820 C CA . PRO A 1 111 ? 3.832 14.773 5.761 1.00 60.44 111 PRO A CA 1
ATOM 821 C C . PRO A 1 111 ? 4.861 13.646 5.797 1.00 60.44 111 PRO A C 1
ATOM 823 O O . PRO A 1 111 ? 4.689 12.662 6.519 1.00 60.44 111 PRO A O 1
ATOM 826 N N . ALA A 1 112 ? 5.940 13.791 5.025 1.00 61.41 112 ALA A N 1
ATOM 827 C CA . ALA A 1 112 ? 7.021 12.821 5.038 1.00 61.41 112 ALA A CA 1
ATOM 828 C C . ALA A 1 112 ? 7.575 12.714 6.465 1.00 61.41 112 ALA A C 1
ATOM 830 O O . ALA A 1 112 ? 8.155 13.667 6.994 1.00 61.41 112 ALA A O 1
ATOM 831 N N . ALA A 1 113 ? 7.392 11.552 7.094 1.00 65.50 113 ALA A N 1
ATOM 832 C CA . ALA A 1 113 ? 8.036 11.263 8.362 1.00 65.50 113 ALA A CA 1
ATOM 833 C C . ALA A 1 113 ? 9.556 11.396 8.192 1.00 65.50 113 ALA A C 1
ATOM 835 O O . ALA A 1 113 ? 10.108 11.068 7.136 1.00 65.50 113 ALA A O 1
ATOM 836 N N . THR A 1 114 ? 10.252 11.859 9.233 1.00 69.81 114 THR A N 1
ATOM 837 C CA . THR A 1 114 ? 11.717 11.902 9.226 1.00 69.81 114 THR A CA 1
ATOM 838 C C . THR A 1 114 ? 12.253 10.514 8.887 1.00 69.81 114 THR A C 1
ATOM 840 O O . THR A 1 114 ? 12.042 9.561 9.638 1.00 69.81 114 THR A O 1
ATOM 843 N N . ALA A 1 115 ? 12.925 10.398 7.739 1.00 68.62 115 ALA A N 1
ATOM 844 C CA . ALA A 1 115 ? 13.385 9.116 7.231 1.00 68.62 115 ALA A CA 1
ATOM 845 C C . ALA A 1 115 ? 14.356 8.462 8.225 1.00 68.62 115 ALA A C 1
ATOM 847 O O . ALA A 1 115 ? 15.448 8.982 8.479 1.00 68.62 115 ALA A O 1
ATOM 848 N N . LEU A 1 116 ? 13.973 7.300 8.758 1.00 78.44 116 LEU A N 1
ATOM 849 C CA . LEU A 1 116 ? 14.876 6.462 9.533 1.00 78.44 116 LEU A CA 1
ATOM 850 C C . LEU A 1 116 ? 15.911 5.864 8.575 1.00 78.44 116 LEU A C 1
ATOM 852 O O . LEU A 1 116 ? 15.586 5.034 7.730 1.00 78.44 116 LEU A O 1
ATOM 856 N N . ARG A 1 117 ? 17.170 6.279 8.712 1.00 81.62 117 ARG A N 1
ATOM 857 C CA . ARG A 1 117 ? 18.293 5.655 8.007 1.00 81.62 117 ARG A CA 1
ATOM 858 C C . ARG A 1 117 ? 18.970 4.662 8.942 1.00 81.62 117 ARG A C 1
ATOM 860 O O . ARG A 1 117 ? 19.516 5.063 9.971 1.00 81.62 117 ARG A O 1
ATOM 867 N N . LEU A 1 118 ? 18.920 3.386 8.576 1.00 84.19 118 LEU A N 1
ATOM 868 C CA . LEU A 1 118 ? 19.614 2.302 9.266 1.00 84.19 118 LEU A CA 1
ATOM 869 C C . LEU A 1 118 ? 20.579 1.627 8.303 1.00 84.19 118 LEU A C 1
ATOM 871 O O . LEU A 1 118 ? 20.206 1.300 7.177 1.00 84.19 118 LEU A O 1
ATOM 875 N N . ASP A 1 119 ? 21.797 1.393 8.772 1.00 85.62 119 ASP A N 1
ATOM 876 C CA . ASP A 1 119 ? 22.661 0.382 8.187 1.00 85.62 119 ASP A CA 1
ATOM 877 C C . ASP A 1 119 ? 22.310 -0.954 8.847 1.00 85.62 119 ASP A C 1
ATOM 879 O O . ASP A 1 119 ? 22.517 -1.136 10.044 1.00 85.62 119 ASP A O 1
ATOM 883 N N . LEU A 1 120 ? 21.740 -1.879 8.072 1.00 84.69 120 LEU A N 1
ATOM 884 C CA . LEU A 1 120 ? 21.313 -3.188 8.574 1.00 84.69 120 LEU A CA 1
ATOM 885 C C . LEU A 1 120 ? 22.485 -4.096 8.977 1.00 84.69 120 LEU A C 1
ATOM 887 O O . LEU A 1 120 ? 22.254 -5.142 9.575 1.00 84.69 120 LEU A O 1
ATOM 891 N N . SER A 1 121 ? 23.727 -3.721 8.656 1.00 89.94 121 SER A N 1
ATOM 892 C CA . SER A 1 121 ? 24.921 -4.431 9.120 1.00 89.94 121 SER A CA 1
ATOM 893 C C . SER A 1 121 ? 25.359 -4.026 10.533 1.00 89.94 121 SER A C 1
ATOM 895 O O . SER A 1 121 ? 26.180 -4.718 11.138 1.00 89.94 121 SER A O 1
ATOM 897 N N . GLU A 1 122 ? 24.815 -2.934 11.084 1.00 93.06 122 GLU A N 1
ATOM 898 C CA . GLU A 1 122 ? 25.086 -2.535 12.463 1.00 93.06 122 GLU A CA 1
ATOM 899 C C . GLU A 1 122 ? 24.437 -3.521 13.452 1.00 93.06 122 GLU A C 1
ATOM 901 O O . GLU A 1 122 ? 23.253 -3.834 13.314 1.00 93.06 122 GLU A O 1
ATOM 906 N N . PRO A 1 123 ? 25.140 -3.941 14.522 1.00 92.94 123 PRO A N 1
ATOM 907 C CA . PRO A 1 123 ? 24.579 -4.849 15.531 1.00 92.94 123 PRO A CA 1
ATOM 908 C C . PRO A 1 123 ? 23.287 -4.345 16.196 1.00 92.94 123 PRO A C 1
ATOM 910 O O . PRO A 1 123 ? 22.470 -5.131 16.660 1.00 92.94 123 PRO A O 1
ATOM 913 N N . GLU A 1 124 ? 23.095 -3.026 16.244 1.00 90.88 124 GLU A N 1
ATOM 914 C CA . GLU A 1 124 ? 21.949 -2.364 16.878 1.00 90.88 124 GLU A CA 1
ATOM 915 C C . GLU A 1 124 ? 20.779 -2.114 15.908 1.00 90.88 124 GLU A C 1
ATOM 917 O O . GLU A 1 124 ? 19.749 -1.567 16.313 1.00 90.88 124 GLU A O 1
ATOM 922 N N . ALA A 1 125 ? 20.921 -2.472 14.627 1.00 91.19 125 ALA A N 1
ATOM 923 C CA . ALA A 1 125 ? 19.951 -2.134 13.589 1.00 91.19 125 ALA A CA 1
ATOM 924 C C . ALA A 1 125 ? 18.559 -2.706 13.883 1.00 91.19 125 ALA A C 1
ATOM 926 O O . ALA A 1 125 ? 17.570 -1.977 13.799 1.00 91.19 125 ALA A O 1
ATOM 927 N N . GLU A 1 126 ? 18.480 -3.974 14.295 1.00 90.31 126 GLU A N 1
ATOM 928 C CA . GLU A 1 126 ? 17.212 -4.635 14.625 1.00 90.31 126 GLU A CA 1
ATOM 929 C C . GLU A 1 126 ? 16.499 -3.954 15.799 1.00 90.31 126 GLU A C 1
ATOM 931 O O . GLU A 1 126 ? 15.304 -3.662 15.715 1.00 90.31 126 GLU A O 1
ATOM 936 N N . ARG A 1 127 ? 17.231 -3.627 16.875 1.00 92.31 127 ARG A N 1
ATOM 937 C CA . ARG A 1 127 ? 16.659 -2.938 18.042 1.00 92.31 127 ARG A CA 1
ATOM 938 C C . ARG A 1 127 ? 16.147 -1.550 17.664 1.00 92.31 127 ARG A C 1
ATOM 940 O O . ARG A 1 127 ? 15.018 -1.204 18.003 1.00 92.31 127 ARG A O 1
ATOM 947 N N . ARG A 1 128 ? 16.945 -0.768 16.931 1.00 91.12 128 ARG A N 1
ATOM 948 C CA . ARG A 1 128 ? 16.561 0.581 16.478 1.00 91.12 128 ARG A CA 1
ATOM 949 C C . ARG A 1 128 ? 15.350 0.545 15.545 1.00 91.12 128 ARG A C 1
ATOM 951 O O . ARG A 1 128 ? 14.475 1.402 15.650 1.00 91.12 128 ARG A O 1
ATOM 958 N N . LEU A 1 129 ? 15.275 -0.454 14.663 1.00 90.25 129 LEU A N 1
ATOM 959 C CA . LEU A 1 129 ? 14.118 -0.667 13.797 1.00 90.25 129 LEU A CA 1
ATOM 960 C C . LEU A 1 129 ? 12.864 -0.994 14.615 1.00 90.25 129 LEU A C 1
ATOM 962 O O . LEU A 1 129 ? 11.814 -0.396 14.385 1.00 90.25 129 LEU A O 1
ATOM 966 N N . ALA A 1 130 ? 12.971 -1.893 15.597 1.00 89.56 130 ALA A N 1
ATOM 967 C CA . ALA A 1 130 ? 11.861 -2.255 16.474 1.00 89.56 130 ALA A CA 1
ATOM 968 C C . ALA A 1 130 ? 11.363 -1.063 17.313 1.00 89.56 130 ALA A C 1
ATOM 970 O O . ALA A 1 130 ? 10.153 -0.872 17.454 1.00 89.56 130 ALA A O 1
ATOM 971 N N . GLU A 1 131 ? 12.274 -0.233 17.827 1.00 90.88 131 GLU A N 1
ATOM 972 C CA . GLU A 1 131 ? 11.949 0.995 18.563 1.00 90.88 131 GLU A CA 1
ATOM 973 C C . GLU A 1 131 ? 11.223 2.011 17.687 1.00 90.88 131 GLU A C 1
ATOM 975 O O . GLU A 1 131 ? 10.188 2.544 18.095 1.00 90.88 131 GLU A O 1
ATOM 980 N N . GLN A 1 132 ? 11.707 2.235 16.464 1.00 89.56 132 GLN A N 1
ATOM 981 C CA . GLN A 1 132 ? 11.038 3.132 15.531 1.00 89.56 132 GLN A CA 1
ATOM 982 C C . GLN A 1 132 ? 9.663 2.589 15.118 1.00 89.56 132 GLN A C 1
ATOM 984 O O . GLN A 1 132 ? 8.685 3.334 15.104 1.00 89.56 132 GLN A O 1
ATOM 989 N N . ALA A 1 133 ? 9.548 1.285 14.855 1.00 87.69 133 ALA A N 1
ATOM 990 C CA . ALA A 1 133 ? 8.272 0.644 14.545 1.00 87.69 133 ALA A CA 1
ATOM 991 C C . ALA A 1 133 ? 7.283 0.715 15.722 1.00 87.69 133 ALA A C 1
ATOM 993 O O . ALA A 1 133 ? 6.072 0.826 15.525 1.00 87.69 133 ALA A O 1
ATOM 994 N N . ALA A 1 134 ? 7.767 0.651 16.965 1.00 88.12 134 ALA A N 1
ATOM 995 C CA . ALA A 1 134 ? 6.945 0.901 18.144 1.00 88.12 134 ALA A CA 1
ATOM 996 C C . ALA A 1 134 ? 6.525 2.377 18.235 1.00 88.12 134 ALA A C 1
ATOM 998 O O . ALA A 1 134 ? 5.360 2.645 18.517 1.00 88.12 134 ALA A O 1
ATOM 999 N N . ALA A 1 135 ? 7.424 3.325 17.953 1.00 87.19 135 ALA A N 1
ATOM 1000 C CA . ALA A 1 135 ? 7.105 4.752 17.920 1.00 87.19 135 ALA A CA 1
ATOM 1001 C C . ALA A 1 135 ? 6.013 5.069 16.888 1.00 87.19 135 ALA A C 1
ATOM 1003 O O . ALA A 1 135 ? 4.971 5.586 17.272 1.00 87.19 135 ALA A O 1
ATOM 1004 N N . TRP A 1 136 ? 6.167 4.633 15.634 1.00 83.50 136 TRP A N 1
ATOM 1005 C CA . TRP A 1 136 ? 5.150 4.831 14.595 1.00 83.50 136 TRP A CA 1
ATOM 1006 C C . TRP A 1 136 ? 3.795 4.215 14.956 1.00 83.50 136 TRP A C 1
ATOM 1008 O O . TRP A 1 136 ? 2.755 4.831 14.736 1.00 83.50 136 TRP A O 1
ATOM 1018 N N . ARG A 1 137 ? 3.781 3.009 15.546 1.00 84.19 137 ARG A N 1
ATOM 1019 C CA . ARG A 1 137 ? 2.531 2.388 16.014 1.00 84.19 137 ARG A CA 1
ATOM 1020 C C . ARG A 1 137 ? 1.869 3.196 17.126 1.00 84.19 137 ARG A C 1
ATOM 1022 O O . ARG A 1 137 ? 0.648 3.331 17.101 1.00 84.19 137 ARG A O 1
ATOM 1029 N N . ARG A 1 138 ? 2.651 3.719 18.076 1.00 84.69 138 ARG A N 1
ATOM 1030 C CA . ARG A 1 138 ? 2.142 4.585 19.149 1.00 84.69 138 ARG A CA 1
ATOM 1031 C C . ARG A 1 138 ? 1.575 5.882 18.591 1.00 84.69 138 ARG A C 1
ATOM 1033 O O . ARG A 1 138 ? 0.468 6.225 18.972 1.00 84.69 138 ARG A O 1
ATOM 1040 N N . ASP A 1 139 ? 2.277 6.545 17.677 1.00 81.69 139 ASP A N 1
ATOM 1041 C CA . ASP A 1 139 ? 1.823 7.810 17.085 1.00 81.69 139 ASP A CA 1
ATOM 1042 C C . ASP A 1 139 ? 0.515 7.618 16.307 1.00 81.69 139 ASP A C 1
ATOM 1044 O O . ASP A 1 139 ? -0.433 8.383 16.476 1.00 81.69 139 ASP A O 1
ATOM 1048 N N . ARG A 1 140 ? 0.419 6.531 15.526 1.00 76.50 140 ARG A N 1
ATOM 1049 C CA . ARG A 1 140 ? -0.816 6.163 14.821 1.00 76.50 140 ARG A CA 1
ATOM 1050 C C . ARG A 1 140 ? -1.976 5.916 15.786 1.00 76.50 140 ARG A C 1
ATOM 1052 O O . ARG A 1 140 ? -3.077 6.403 15.550 1.00 76.50 140 ARG A O 1
ATOM 1059 N N . LEU A 1 141 ? -1.735 5.169 16.865 1.00 83.75 141 LEU A N 1
ATOM 1060 C CA . LEU A 1 141 ? -2.762 4.895 17.870 1.00 83.75 141 LEU A CA 1
ATOM 1061 C C . LEU A 1 141 ? -3.167 6.172 18.618 1.00 83.75 141 LEU A C 1
ATOM 1063 O O . LEU A 1 141 ? -4.351 6.391 18.838 1.00 83.75 141 LEU A O 1
ATOM 1067 N N . ALA A 1 142 ? -2.205 7.033 18.959 1.00 83.00 142 ALA A N 1
ATOM 1068 C CA . ALA A 1 142 ? -2.453 8.295 19.646 1.00 83.00 142 ALA A CA 1
ATOM 1069 C C . ALA A 1 142 ? -3.386 9.205 18.832 1.00 83.00 142 ALA A C 1
ATOM 1071 O O . ALA A 1 142 ? -4.346 9.734 19.392 1.00 83.00 142 ALA A O 1
ATOM 1072 N N . GLY A 1 143 ? -3.162 9.322 17.516 1.00 74.50 143 GLY A N 1
ATOM 1073 C CA . GLY A 1 143 ? -4.054 10.059 16.613 1.00 74.50 143 GLY A CA 1
ATOM 1074 C C . GLY A 1 143 ? -5.490 9.527 16.645 1.00 74.50 143 GLY A C 1
ATOM 1075 O O . GLY A 1 143 ? -6.420 10.280 16.919 1.00 74.50 143 GLY A O 1
ATOM 1076 N N . GLN A 1 144 ? -5.659 8.210 16.491 1.00 78.62 144 GLN A N 1
ATOM 1077 C CA . GLN A 1 144 ? -6.977 7.560 16.531 1.00 78.62 144 GLN A CA 1
ATOM 1078 C C . GLN A 1 144 ? -7.683 7.751 17.879 1.00 78.62 144 GLN A C 1
ATOM 1080 O O . GLN A 1 144 ? -8.880 8.026 17.924 1.00 78.62 144 GLN A O 1
ATOM 1085 N N . THR A 1 145 ? -6.947 7.648 18.990 1.00 82.56 145 THR A N 1
ATOM 1086 C CA . THR A 1 145 ? -7.517 7.874 20.326 1.00 82.56 145 THR A CA 1
ATOM 1087 C C . THR A 1 145 ? -7.909 9.332 20.554 1.00 82.56 145 THR A C 1
ATOM 1089 O O . THR A 1 145 ? -8.930 9.587 21.187 1.00 82.56 145 THR A O 1
ATOM 1092 N N . ALA A 1 146 ? -7.143 10.291 20.024 1.00 83.12 146 ALA A N 1
ATOM 1093 C CA . ALA A 1 146 ? -7.455 11.710 20.146 1.00 83.12 146 ALA A CA 1
ATOM 1094 C C . ALA A 1 146 ? -8.712 12.082 19.345 1.00 83.12 146 ALA A C 1
ATOM 1096 O O . ALA A 1 146 ? -9.562 12.805 19.858 1.00 83.12 146 ALA A O 1
ATOM 1097 N N . GLU A 1 147 ? -8.861 11.557 18.126 1.00 83.06 147 GLU A N 1
ATOM 1098 C CA . GLU A 1 147 ? -10.066 11.743 17.307 1.00 83.06 147 GLU A CA 1
ATOM 1099 C C . GLU A 1 147 ? -11.298 11.096 17.948 1.00 83.06 147 GLU A C 1
ATOM 1101 O O . GLU A 1 147 ? -12.342 11.740 18.055 1.00 83.06 147 GLU A O 1
ATOM 1106 N N . ALA A 1 148 ? -11.172 9.858 18.438 1.00 86.06 148 ALA A N 1
ATOM 1107 C CA . ALA A 1 148 ? -12.259 9.165 19.124 1.00 86.06 148 ALA A CA 1
ATOM 1108 C C . ALA A 1 148 ? -12.718 9.924 20.382 1.00 86.06 148 ALA A C 1
ATOM 1110 O O . ALA A 1 148 ? -13.918 10.130 20.569 1.00 86.06 148 ALA A O 1
ATOM 1111 N N . LEU A 1 149 ? -11.772 10.405 21.199 1.00 88.25 149 LEU A N 1
ATOM 1112 C CA . LEU A 1 149 ? -12.064 11.225 22.377 1.00 88.25 149 LEU A CA 1
ATOM 1113 C C . LEU A 1 149 ? -12.711 12.562 21.990 1.00 88.25 149 LEU A C 1
ATOM 1115 O O . LEU A 1 149 ? -13.704 12.966 22.589 1.00 88.25 149 LEU A O 1
ATOM 1119 N N . ALA A 1 150 ? -12.189 13.249 20.971 1.00 88.00 150 ALA A N 1
ATOM 1120 C CA . ALA A 1 150 ? -12.763 14.507 20.498 1.00 88.00 150 ALA A CA 1
ATOM 1121 C C . ALA A 1 150 ? -14.211 14.322 20.013 1.00 88.00 150 ALA A C 1
ATOM 1123 O O . ALA A 1 150 ? -15.080 15.131 20.342 1.00 88.00 150 ALA A O 1
ATOM 1124 N N . GLN A 1 151 ? -14.489 13.239 19.282 1.00 89.50 151 GLN A N 1
ATOM 1125 C CA . GLN A 1 151 ? -15.834 12.913 18.817 1.00 89.50 151 GLN A CA 1
ATOM 1126 C C . GLN A 1 151 ? -16.780 12.584 19.978 1.00 89.50 151 GLN A C 1
ATOM 1128 O O . GLN A 1 151 ? -17.940 13.002 19.970 1.00 89.50 151 GLN A O 1
ATOM 1133 N N . ALA A 1 152 ? -16.307 11.851 20.982 1.00 89.12 152 ALA A N 1
ATOM 1134 C CA . ALA A 1 152 ? -17.114 11.499 22.139 1.00 89.12 152 ALA A CA 1
ATOM 1135 C C . ALA A 1 152 ? -17.455 12.731 23.004 1.00 89.12 152 ALA A C 1
ATOM 1137 O O . ALA A 1 152 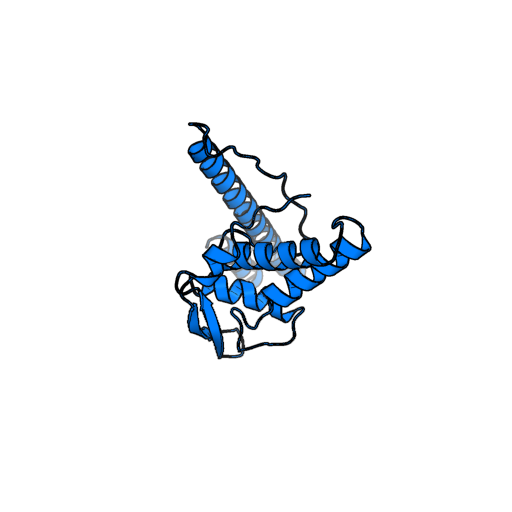? -18.630 12.954 23.316 1.00 89.12 152 ALA A O 1
ATOM 1138 N N . LEU A 1 153 ? -16.486 13.624 23.242 1.00 91.00 153 LEU A N 1
ATOM 1139 C CA . LEU A 1 153 ? -16.717 14.921 23.888 1.00 91.00 153 LEU A CA 1
ATOM 1140 C C . LEU A 1 153 ? -17.682 15.811 23.089 1.00 91.00 153 LEU A C 1
ATOM 1142 O O . LEU A 1 153 ? -18.545 16.467 23.678 1.00 91.00 153 LEU A O 1
ATOM 1146 N N . ALA A 1 154 ? -17.583 15.815 21.755 1.00 92.62 154 ALA A N 1
ATOM 1147 C CA . ALA A 1 154 ? -18.516 16.542 20.896 1.00 92.62 154 ALA A CA 1
ATOM 1148 C C . ALA A 1 154 ? -19.950 16.004 21.031 1.00 92.62 154 ALA A C 1
ATOM 1150 O O . ALA A 1 154 ? -20.887 16.792 21.148 1.00 92.62 154 ALA A O 1
ATOM 1151 N N . ASN A 1 155 ? -20.127 14.681 21.096 1.00 92.00 155 ASN A N 1
ATOM 1152 C CA . ASN A 1 155 ? -21.436 14.053 21.299 1.00 92.00 155 ASN A CA 1
ATOM 1153 C C . ASN A 1 155 ? -22.042 14.405 22.670 1.00 92.00 155 ASN A C 1
ATOM 1155 O O . ASN A 1 155 ? -23.248 14.633 22.769 1.00 92.00 155 ASN A O 1
ATOM 1159 N N . VAL A 1 156 ? -21.221 14.474 23.724 1.00 92.56 156 VAL A N 1
ATOM 1160 C CA . VAL A 1 156 ? -21.646 14.917 25.064 1.00 92.56 156 VAL A CA 1
ATOM 1161 C C . VAL A 1 156 ? -22.092 16.379 25.040 1.00 92.56 156 VAL A C 1
ATOM 1163 O O . VAL A 1 156 ? -23.185 16.696 25.515 1.00 92.56 156 VAL A O 1
ATOM 1166 N N . ALA A 1 157 ? -21.283 17.266 24.456 1.00 90.75 157 ALA A N 1
ATOM 1167 C CA . ALA A 1 157 ? -21.602 18.688 24.355 1.00 90.75 157 ALA A CA 1
ATOM 1168 C C . ALA A 1 157 ? -22.894 18.927 23.557 1.00 90.75 157 ALA A C 1
ATOM 1170 O O . ALA A 1 157 ? -23.751 19.708 23.972 1.00 90.75 157 ALA A O 1
ATOM 1171 N N . ASP A 1 158 ? -23.065 18.209 22.449 1.00 93.50 158 ASP A N 1
ATOM 1172 C CA . ASP A 1 158 ? -24.246 18.285 21.595 1.00 93.50 158 ASP A CA 1
ATOM 1173 C C . ASP A 1 158 ? -25.516 17.772 22.298 1.00 93.50 158 ASP A C 1
ATOM 1175 O O . ASP A 1 158 ? -26.581 18.386 22.195 1.00 93.50 158 ASP A O 1
ATOM 1179 N N . ALA A 1 159 ? -25.403 16.700 23.091 1.00 91.81 159 ALA A N 1
ATOM 1180 C CA . ALA A 1 159 ? -26.509 16.170 23.888 1.00 91.81 159 ALA A CA 1
ATOM 1181 C C . ALA A 1 159 ? -27.006 17.151 24.964 1.00 91.81 159 ALA A C 1
ATOM 1183 O O . ALA A 1 159 ? -28.202 17.172 25.263 1.00 91.81 159 ALA A O 1
ATOM 1184 N N . VAL A 1 160 ? -26.114 17.963 25.541 1.00 91.56 160 VAL A N 1
ATOM 1185 C CA . VAL A 1 160 ? -26.485 19.028 26.486 1.00 91.56 160 VAL A CA 1
ATOM 1186 C C . VAL A 1 160 ? -27.058 20.234 25.741 1.00 91.56 160 VAL A C 1
ATOM 1188 O O . VAL A 1 160 ? -28.097 20.752 26.136 1.00 91.56 160 VAL A O 1
ATOM 1191 N N . ALA A 1 161 ? -26.426 20.662 24.644 1.00 91.19 161 ALA A N 1
ATOM 1192 C CA . ALA A 1 161 ? -26.820 21.862 23.902 1.00 91.19 161 ALA A CA 1
ATOM 1193 C C . ALA A 1 161 ? -28.198 21.748 23.230 1.00 91.19 161 ALA A C 1
ATOM 1195 O O . ALA A 1 161 ? -28.908 22.745 23.121 1.00 91.19 161 ALA A O 1
ATOM 1196 N N . ARG A 1 162 ? -28.581 20.547 22.775 1.00 90.88 162 ARG A N 1
ATOM 1197 C CA . ARG A 1 162 ? -29.894 20.290 22.154 1.00 90.88 162 ARG A CA 1
ATOM 1198 C C . ARG A 1 162 ? -30.999 19.959 23.148 1.00 90.88 162 ARG A C 1
ATOM 1200 O O . ARG A 1 162 ? -32.146 19.801 22.739 1.00 90.88 162 ARG A O 1
ATOM 1207 N N . CYS A 1 163 ? -30.664 19.789 24.422 1.00 91.94 163 CYS A N 1
ATOM 1208 C CA . CYS A 1 163 ? -31.666 19.534 25.437 1.00 91.94 163 CYS A CA 1
ATOM 1209 C C . CYS A 1 163 ? -32.464 20.818 25.700 1.00 91.94 163 CYS A C 1
ATOM 1211 O O . CYS A 1 163 ? -31.903 21.870 26.001 1.00 91.94 163 CYS A O 1
ATOM 1213 N N . GLU A 1 164 ? -33.784 20.726 25.567 1.00 87.81 164 GLU A N 1
ATOM 1214 C CA . GLU A 1 164 ? -34.701 21.823 25.859 1.00 87.81 164 GLU A CA 1
ATOM 1215 C C . GLU A 1 164 ? -35.204 21.690 27.300 1.00 87.81 164 GLU A C 1
ATOM 1217 O O . GLU A 1 164 ? -35.791 20.670 27.665 1.00 87.81 164 GLU A O 1
ATOM 1222 N N . GLY A 1 165 ? -34.996 22.716 28.128 1.00 85.69 165 GLY A N 1
ATOM 1223 C CA . GLY A 1 165 ? -35.479 22.724 29.508 1.00 85.69 165 GLY A CA 1
ATOM 1224 C C . GLY A 1 165 ? -34.520 23.384 30.490 1.00 85.69 165 GLY A C 1
ATOM 1225 O O . GLY A 1 165 ? -33.700 24.224 30.121 1.00 85.69 165 GLY A O 1
ATOM 1226 N N . ASP A 1 166 ? -34.661 23.023 31.765 1.00 90.19 166 ASP A N 1
ATOM 1227 C CA . ASP A 1 166 ? -33.774 23.509 32.816 1.00 90.19 166 ASP A CA 1
ATOM 1228 C C . ASP A 1 166 ? -32.329 23.044 32.574 1.00 90.19 166 ASP A C 1
ATOM 1230 O O . ASP A 1 166 ? -32.064 21.866 32.328 1.00 90.19 166 ASP A O 1
ATOM 1234 N N . ALA A 1 167 ? -31.382 23.977 32.678 1.00 86.06 167 ALA A N 1
ATOM 1235 C CA . ALA A 1 167 ? -29.980 23.713 32.376 1.00 86.06 167 ALA A CA 1
ATOM 1236 C C . ALA A 1 167 ? -29.362 22.643 33.294 1.00 86.06 167 ALA A C 1
ATOM 1238 O O . ALA A 1 167 ? -28.493 21.891 32.853 1.00 86.06 167 ALA A O 1
ATOM 1239 N N . THR A 1 168 ? -29.811 22.541 34.552 1.00 88.56 168 THR A N 1
ATOM 1240 C CA . THR A 1 168 ? -29.305 21.527 35.487 1.00 88.56 168 THR A CA 1
ATOM 1241 C C . THR A 1 168 ? -29.845 20.140 35.152 1.00 88.56 168 THR A C 1
ATOM 1243 O O . THR A 1 168 ? -29.084 19.177 35.194 1.00 88.56 168 THR A O 1
ATOM 1246 N N . ALA A 1 169 ? -31.100 20.040 34.703 1.00 87.88 169 ALA A N 1
ATOM 1247 C CA . ALA A 1 169 ? -31.666 18.790 34.195 1.00 87.88 169 ALA A CA 1
ATOM 1248 C C . ALA A 1 169 ? -31.007 18.344 32.877 1.00 87.88 169 ALA A C 1
ATOM 1250 O O . ALA A 1 169 ? -30.757 17.157 32.675 1.00 87.88 169 ALA A O 1
ATOM 1251 N N . CYS A 1 170 ? -30.670 19.286 31.993 1.00 89.81 170 CYS A N 1
ATOM 1252 C CA . CYS A 1 170 ? -30.007 18.980 30.724 1.00 89.81 170 CYS A CA 1
ATOM 1253 C C . CYS A 1 170 ? -28.554 18.507 30.877 1.00 89.81 170 CYS A C 1
ATOM 1255 O O . CYS A 1 170 ? -28.073 17.749 30.032 1.00 89.81 170 CYS A O 1
ATOM 1257 N N . ALA A 1 171 ? -27.872 18.919 31.949 1.00 89.50 171 ALA A N 1
ATOM 1258 C CA . ALA A 1 171 ? -26.522 18.476 32.292 1.00 89.50 171 ALA A CA 1
ATOM 1259 C C . ALA A 1 171 ? -26.487 17.214 33.180 1.00 89.50 171 ALA A C 1
ATOM 1261 O O . ALA A 1 171 ? -25.405 16.699 33.456 1.00 89.50 171 ALA A O 1
ATOM 1262 N N . ASP A 1 172 ? -27.641 16.710 33.627 1.00 91.06 172 ASP A N 1
ATOM 1263 C CA . ASP A 1 172 ? -27.748 15.511 34.460 1.00 91.06 172 ASP A CA 1
ATOM 1264 C C . ASP A 1 172 ? -27.989 14.255 33.594 1.00 91.06 172 ASP A C 1
ATOM 1266 O O . ASP A 1 172 ? -29.050 14.126 32.977 1.00 91.06 172 ASP A O 1
ATOM 1270 N N . PRO A 1 173 ? -27.061 13.277 33.558 1.00 87.44 173 PRO A N 1
ATOM 1271 C CA . PRO A 1 173 ? -27.237 12.041 32.797 1.00 87.44 173 PRO A CA 1
ATOM 1272 C C . PRO A 1 173 ? -28.434 11.190 33.233 1.00 87.44 173 PRO A C 1
ATOM 1274 O O . PRO A 1 173 ? -28.868 10.347 32.451 1.00 87.44 173 PRO A O 1
ATOM 1277 N N . ALA A 1 174 ? -28.958 11.349 34.453 1.00 89.19 174 ALA A N 1
ATOM 1278 C CA . ALA A 1 174 ? -30.171 10.648 34.879 1.00 89.19 174 ALA A CA 1
ATOM 1279 C C . ALA A 1 174 ? -31.441 11.261 34.263 1.00 89.19 174 ALA A C 1
ATOM 1281 O O . ALA A 1 174 ? -32.433 10.559 34.062 1.00 89.19 174 ALA A O 1
ATOM 1282 N N . SER A 1 175 ? -31.378 12.550 33.926 1.00 88.88 175 SER A N 1
ATOM 1283 C CA . SER A 1 175 ? -32.491 13.350 33.411 1.00 88.88 175 SER A CA 1
ATOM 1284 C C . SER A 1 175 ? -32.395 13.616 31.899 1.00 88.88 175 SER A C 1
ATOM 1286 O O . SER A 1 175 ? -33.406 13.916 31.267 1.00 88.88 175 SER A O 1
ATOM 1288 N N . ASN A 1 176 ? -31.213 13.435 31.295 1.00 90.19 176 ASN A N 1
ATOM 1289 C CA . ASN A 1 176 ? -30.956 13.559 29.860 1.00 90.19 176 ASN A CA 1
ATOM 1290 C C . ASN A 1 176 ? -30.509 12.208 29.247 1.00 90.19 176 ASN A C 1
ATOM 1292 O O . ASN A 1 176 ? -29.321 11.871 29.262 1.00 90.19 176 ASN A O 1
ATOM 1296 N N . PRO A 1 177 ? -31.430 11.442 28.627 1.00 89.50 177 PRO A N 1
ATOM 1297 C CA . PRO A 1 177 ? -31.118 10.150 28.006 1.00 89.50 177 PRO A CA 1
ATOM 1298 C C . PRO A 1 177 ? -30.135 10.222 26.827 1.00 89.50 177 PRO A C 1
ATOM 1300 O O . PRO A 1 177 ? -29.484 9.226 26.496 1.00 89.50 177 PRO A O 1
ATOM 1303 N N . ALA A 1 178 ? -30.041 11.367 26.139 1.00 88.88 178 ALA A N 1
ATOM 1304 C CA . ALA A 1 178 ? -29.055 11.561 25.077 1.00 88.88 178 ALA A CA 1
ATOM 1305 C C . ALA A 1 178 ? -27.644 11.664 25.672 1.00 88.88 178 ALA A C 1
ATOM 1307 O O . ALA A 1 178 ? -26.730 10.996 25.186 1.00 88.88 178 ALA A O 1
ATOM 1308 N N . LEU A 1 179 ? -27.503 12.390 26.784 1.00 90.00 179 LEU A N 1
ATOM 1309 C CA . LEU A 1 179 ? -26.256 12.497 27.537 1.00 90.00 179 LEU A CA 1
ATOM 1310 C C . LEU A 1 179 ? -25.827 11.145 28.125 1.00 90.00 179 LEU A C 1
ATOM 1312 O O . LEU A 1 179 ? -24.662 10.776 27.998 1.00 90.00 179 LEU A O 1
ATOM 1316 N N . THR A 1 180 ? -26.751 10.348 28.679 1.00 91.00 180 THR A N 1
ATOM 1317 C CA . THR A 1 180 ? -26.421 8.997 29.178 1.00 91.00 180 THR A CA 1
ATOM 1318 C C . THR A 1 180 ? -25.836 8.102 28.085 1.00 91.00 180 THR A C 1
ATOM 1320 O O . THR A 1 180 ? -24.930 7.309 28.343 1.00 91.00 180 THR A O 1
ATOM 1323 N N . ARG A 1 181 ? -26.379 8.181 26.860 1.00 88.81 181 ARG A N 1
ATOM 1324 C CA . ARG A 1 181 ? -25.897 7.380 25.725 1.00 88.81 181 ARG A CA 1
ATOM 1325 C C . ARG A 1 181 ? -24.516 7.837 25.265 1.00 88.81 181 ARG A C 1
ATOM 1327 O O . ARG A 1 181 ? -23.671 6.978 25.046 1.00 88.81 181 ARG A O 1
ATOM 1334 N N . ALA A 1 182 ? -24.290 9.148 25.177 1.00 88.50 182 ALA A N 1
ATOM 1335 C CA . ALA A 1 182 ? -22.994 9.715 24.807 1.00 88.50 182 ALA A CA 1
ATOM 1336 C C . ALA A 1 182 ? -21.900 9.403 25.848 1.00 88.50 182 ALA A C 1
ATOM 1338 O O . ALA A 1 182 ? -20.790 9.035 25.482 1.00 88.50 182 ALA A O 1
ATOM 1339 N N . ALA A 1 183 ? -22.221 9.453 27.144 1.00 83.81 183 ALA A N 1
ATOM 1340 C CA . ALA A 1 183 ? -21.268 9.120 28.204 1.00 83.81 183 ALA A CA 1
ATOM 1341 C C . ALA A 1 183 ? -20.873 7.629 28.202 1.00 83.81 183 ALA A C 1
ATOM 1343 O O . ALA A 1 183 ? -19.715 7.287 28.403 1.00 83.81 183 ALA A O 1
A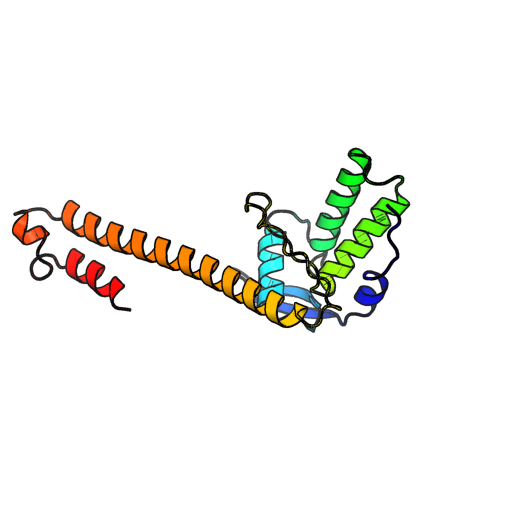TOM 1344 N N . ARG A 1 184 ? -21.815 6.718 27.919 1.00 82.31 184 ARG A N 1
ATOM 1345 C CA . ARG A 1 184 ? -21.542 5.267 27.884 1.00 82.31 184 ARG A CA 1
ATOM 1346 C C . ARG A 1 184 ? -20.748 4.797 26.668 1.00 82.31 184 ARG A C 1
ATOM 1348 O O . ARG A 1 184 ? -20.258 3.670 26.678 1.00 82.31 184 ARG A O 1
ATOM 1355 N N . SER A 1 185 ? -20.646 5.602 25.611 1.00 71.62 185 SER A N 1
ATOM 1356 C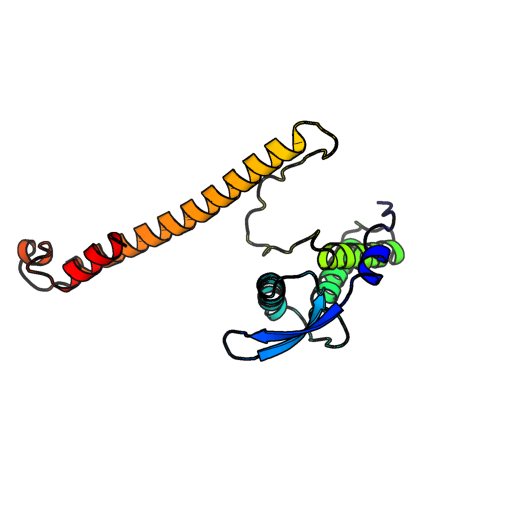 CA . SER A 1 185 ? -19.734 5.287 24.506 1.00 71.62 185 SER A CA 1
ATOM 1357 C C . SER A 1 185 ? -18.258 5.482 24.864 1.00 71.62 185 SER A C 1
ATOM 1359 O O . SER A 1 185 ? -17.429 4.948 24.142 1.00 71.62 185 SER A O 1
ATOM 1361 N N . GLU A 1 186 ? -17.931 6.166 25.969 1.00 58.06 186 GLU A N 1
ATOM 1362 C CA . GLU A 1 186 ? -16.544 6.358 26.441 1.00 58.06 186 GLU A CA 1
ATOM 1363 C C . GLU A 1 186 ? -16.015 5.207 27.317 1.00 58.06 186 GLU A C 1
ATOM 1365 O O . GLU A 1 186 ? -14.816 5.108 27.550 1.00 58.06 186 GLU A O 1
ATOM 1370 N N . GLU A 1 187 ? -16.887 4.325 27.818 1.00 57.94 187 GLU A N 1
ATOM 1371 C CA . GLU A 1 187 ? -16.505 3.226 28.727 1.00 57.94 187 GLU A CA 1
ATOM 1372 C C . GLU A 1 187 ? -16.116 1.918 28.006 1.00 57.94 187 GLU A C 1
ATOM 1374 O O . GLU A 1 187 ? -15.822 0.920 28.667 1.00 57.94 187 GLU A O 1
ATOM 1379 N N . ARG A 1 188 ? -16.148 1.890 26.669 1.00 46.00 188 ARG A N 1
ATOM 1380 C CA . ARG A 1 188 ? -15.836 0.710 25.846 1.00 46.00 188 ARG A CA 1
ATOM 1381 C C . ARG A 1 188 ? -14.509 0.861 25.124 1.00 46.00 188 ARG A C 1
ATOM 1383 O O . ARG A 1 188 ? -13.791 -0.162 25.067 1.00 46.00 188 ARG A O 1
#

pLDDT: mean 86.36, std 10.06, range [46.0, 96.5]